Protein AF-A0A2D9HXN9-F1 (afdb_monomer_lite)

Radius of gyration: 22.94 Å; chains: 1; bounding box: 48×48×62 Å

pLDDT: mean 86.75, std 11.72, range [30.39, 96.62]

Structure (mmCIF, N/CA/C/O backbone):
data_AF-A0A2D9HXN9-F1
#
_entry.id   AF-A0A2D9HXN9-F1
#
loop_
_atom_site.group_PDB
_atom_site.id
_atom_site.type_symbol
_atom_site.label_atom_id
_atom_site.label_alt_id
_atom_site.label_comp_id
_atom_site.label_asym_id
_atom_site.label_entity_id
_atom_site.label_seq_id
_atom_site.pdbx_PDB_ins_code
_atom_site.Cartn_x
_atom_site.Cartn_y
_atom_site.Cartn_z
_atom_site.occupancy
_atom_site.B_iso_or_equiv
_atom_site.auth_seq_id
_atom_site.auth_comp_id
_atom_site.auth_asym_id
_atom_site.auth_atom_id
_atom_site.pdbx_PDB_model_num
ATOM 1 N N . MET A 1 1 ? -19.482 5.187 -31.355 1.00 33.91 1 MET A N 1
ATOM 2 C CA . MET A 1 1 ? -18.545 5.206 -30.216 1.00 33.91 1 MET A CA 1
ATOM 3 C C . MET A 1 1 ? -18.206 3.764 -29.908 1.00 33.91 1 MET A C 1
ATOM 5 O O . MET A 1 1 ? -19.106 3.033 -29.521 1.00 33.91 1 MET A O 1
ATOM 9 N N . ALA A 1 2 ? -16.981 3.319 -30.195 1.00 30.39 2 ALA A N 1
ATOM 10 C CA . ALA A 1 2 ? -16.561 1.982 -29.798 1.00 30.39 2 ALA A CA 1
ATOM 11 C C . ALA A 1 2 ? -16.439 1.985 -28.275 1.00 30.39 2 ALA A C 1
ATOM 13 O O . ALA A 1 2 ? -15.551 2.636 -27.728 1.00 30.39 2 ALA A O 1
ATOM 14 N N . THR A 1 3 ? -17.373 1.328 -27.598 1.00 37.75 3 THR A N 1
ATOM 15 C CA . THR A 1 3 ? -17.237 0.955 -26.196 1.00 37.75 3 THR A CA 1
ATOM 16 C C . THR A 1 3 ? -16.000 0.067 -26.125 1.00 37.75 3 THR A C 1
ATOM 18 O O . THR A 1 3 ? -16.039 -1.105 -26.491 1.00 37.75 3 THR A O 1
ATOM 21 N N . LEU A 1 4 ? -14.856 0.659 -25.782 1.00 41.12 4 LEU A N 1
ATOM 22 C CA . LEU A 1 4 ? -13.652 -0.086 -25.453 1.00 41.12 4 LEU A CA 1
ATOM 23 C C . LEU A 1 4 ? -14.028 -0.968 -24.261 1.00 41.12 4 LEU A C 1
ATOM 25 O O . LEU A 1 4 ? -14.210 -0.459 -23.157 1.00 41.12 4 LEU A O 1
ATOM 29 N N . PHE A 1 5 ? -14.198 -2.269 -24.507 1.00 45.41 5 PHE A N 1
ATOM 30 C CA . PHE A 1 5 ? -14.247 -3.300 -23.475 1.00 45.41 5 PHE A CA 1
ATOM 31 C C . PHE A 1 5 ? -12.872 -3.328 -22.801 1.00 45.41 5 PHE A C 1
ATOM 33 O O . PHE A 1 5 ? -12.018 -4.156 -23.108 1.00 45.41 5 PHE A O 1
ATOM 40 N N . LEU A 1 6 ? -12.611 -2.334 -21.953 1.00 50.09 6 LEU A N 1
ATOM 41 C CA . LEU A 1 6 ? -11.486 -2.369 -21.043 1.00 50.09 6 LEU A CA 1
ATOM 42 C C . LEU A 1 6 ? -11.844 -3.411 -19.988 1.00 50.09 6 LEU A C 1
ATOM 44 O O . LEU A 1 6 ? -12.926 -3.303 -19.404 1.00 50.09 6 LEU A O 1
ATOM 48 N N . PRO A 1 7 ? -10.979 -4.409 -19.755 1.00 61.41 7 PRO A N 1
ATOM 49 C CA . PRO A 1 7 ? -11.268 -5.431 -18.770 1.00 61.41 7 PRO A CA 1
ATOM 50 C C . PRO A 1 7 ? -11.588 -4.771 -17.429 1.00 61.41 7 PRO A C 1
ATOM 52 O O . PRO A 1 7 ? -10.958 -3.773 -17.051 1.00 61.41 7 PRO A O 1
ATOM 55 N N . SER A 1 8 ? -12.636 -5.250 -16.767 1.00 68.31 8 SER A N 1
ATOM 56 C CA . SER A 1 8 ? -13.246 -4.538 -15.637 1.00 68.31 8 SER A CA 1
ATOM 57 C C . SER A 1 8 ? -12.592 -4.874 -14.303 1.00 68.31 8 SER A C 1
ATOM 59 O O . SER A 1 8 ? -12.621 -4.043 -13.392 1.00 68.31 8 SER A O 1
ATOM 61 N N . THR A 1 9 ? -11.944 -6.037 -14.200 1.00 74.81 9 THR A N 1
ATOM 62 C CA . THR A 1 9 ? -11.326 -6.533 -12.963 1.00 74.81 9 THR A CA 1
ATOM 63 C C . THR A 1 9 ? -9.798 -6.506 -13.038 1.00 74.81 9 THR A C 1
ATOM 65 O O . THR A 1 9 ? -9.199 -6.389 -14.112 1.00 74.81 9 THR A O 1
ATOM 68 N N . PHE A 1 10 ? -9.132 -6.579 -11.882 1.00 70.69 10 PHE A N 1
ATOM 69 C CA . PHE A 1 10 ? -7.674 -6.745 -11.840 1.00 70.69 10 PHE A CA 1
ATOM 70 C C . PHE A 1 10 ? -7.231 -8.116 -12.355 1.00 70.69 10 PHE A C 1
ATOM 72 O O . PHE A 1 10 ? -6.147 -8.207 -12.918 1.00 70.69 10 PHE A O 1
ATOM 79 N N . GLU A 1 11 ? -8.068 -9.143 -12.229 1.00 73.25 11 GLU A N 1
ATOM 80 C CA . GLU A 1 11 ? -7.794 -10.488 -12.750 1.00 73.25 11 GLU A CA 1
ATOM 81 C C . GLU A 1 11 ? -7.644 -10.479 -14.269 1.00 73.25 11 GLU A C 1
ATOM 83 O O . GLU A 1 11 ? -6.743 -11.120 -14.799 1.00 73.25 11 GLU A O 1
ATOM 88 N N . GLU A 1 12 ? -8.481 -9.707 -14.968 1.00 75.56 12 GLU A N 1
ATOM 89 C CA . GLU A 1 12 ? -8.434 -9.602 -16.426 1.00 75.56 12 GLU A CA 1
ATOM 90 C C . GLU A 1 12 ? -7.390 -8.579 -16.902 1.00 75.56 12 GLU A C 1
ATOM 92 O O . GLU A 1 12 ? -6.683 -8.804 -17.890 1.00 75.56 12 GLU A O 1
ATOM 97 N N . ARG A 1 13 ? -7.287 -7.433 -16.206 1.00 80.94 13 ARG A N 1
ATOM 98 C CA . ARG A 1 13 ? -6.338 -6.358 -16.547 1.00 80.94 13 ARG A CA 1
ATOM 99 C C . ARG A 1 13 ? -4.894 -6.738 -16.224 1.00 80.94 13 ARG A C 1
ATOM 101 O O . ARG A 1 13 ? -3.984 -6.334 -16.944 1.00 80.94 13 ARG A O 1
ATOM 108 N N . GLY A 1 14 ? -4.687 -7.465 -15.136 1.00 87.25 14 GLY A N 1
ATOM 109 C CA . GLY A 1 14 ? -3.394 -7.736 -14.527 1.00 87.25 14 GLY A CA 1
ATOM 110 C C . GLY A 1 14 ? -2.815 -6.560 -13.738 1.00 87.25 14 GLY A C 1
ATOM 111 O O . GLY A 1 14 ? -3.123 -5.387 -13.988 1.00 87.25 14 GLY A O 1
ATOM 112 N N . VAL A 1 15 ? -1.920 -6.878 -12.808 1.00 89.69 15 VAL A N 1
ATOM 113 C CA . VAL A 1 15 ? -1.154 -5.930 -11.989 1.00 89.69 15 VAL A CA 1
ATOM 114 C C . VAL A 1 15 ? 0.261 -5.770 -12.537 1.00 89.69 15 VAL A C 1
ATOM 116 O O . VAL A 1 15 ? 0.893 -6.746 -12.933 1.00 89.69 15 VAL A O 1
ATOM 119 N N . THR A 1 16 ? 0.766 -4.539 -12.590 1.00 90.44 16 THR A N 1
ATOM 120 C CA . THR A 1 16 ? 2.121 -4.259 -13.089 1.00 90.44 16 THR A CA 1
ATOM 121 C C . THR A 1 16 ? 3.166 -4.713 -12.083 1.00 90.44 16 THR A C 1
ATOM 123 O O . THR A 1 16 ? 3.236 -4.139 -11.002 1.00 90.44 16 THR A O 1
ATOM 126 N N . VAL A 1 17 ? 4.008 -5.676 -12.454 1.00 93.00 17 VAL A N 1
ATOM 127 C CA . VAL A 1 17 ? 5.110 -6.175 -11.623 1.00 93.00 17 VAL A CA 1
ATOM 128 C C . VAL A 1 17 ? 6.365 -5.335 -11.873 1.00 93.00 17 VAL A C 1
ATOM 130 O O . VAL A 1 17 ? 6.789 -5.213 -13.026 1.00 93.00 17 VAL A O 1
ATOM 133 N N . PRO A 1 18 ? 6.979 -4.736 -10.833 1.00 92.44 18 PRO A N 1
ATOM 134 C CA . PRO A 1 18 ? 8.099 -3.812 -10.991 1.00 92.44 18 PRO A CA 1
ATOM 135 C C . PRO A 1 18 ? 9.432 -4.553 -11.166 1.00 92.44 18 PRO A C 1
ATOM 137 O O . PRO A 1 18 ? 10.383 -4.333 -10.414 1.00 92.44 18 PRO A O 1
ATOM 140 N N . PHE A 1 19 ? 9.503 -5.436 -12.164 1.00 93.81 19 PHE A N 1
ATOM 141 C CA . PHE A 1 19 ? 10.764 -6.047 -12.562 1.00 93.81 19 PHE A CA 1
ATOM 142 C C . PHE A 1 19 ? 11.753 -4.985 -13.042 1.00 93.81 19 PHE A C 1
ATOM 144 O O . PHE A 1 19 ? 11.395 -3.980 -13.665 1.00 93.81 19 PHE A O 1
ATOM 151 N N . THR A 1 20 ? 13.020 -5.235 -12.751 1.00 92.50 20 THR A N 1
ATOM 152 C CA . THR A 1 20 ? 14.146 -4.356 -13.073 1.00 92.50 20 THR A CA 1
ATOM 153 C C . THR A 1 20 ? 14.915 -4.823 -14.310 1.00 92.50 20 THR A C 1
ATOM 155 O O . THR A 1 20 ? 15.599 -4.021 -14.941 1.00 92.50 20 THR A O 1
ATOM 158 N N . THR A 1 21 ? 14.763 -6.090 -14.692 1.00 91.81 21 THR A N 1
ATOM 159 C CA . THR A 1 21 ? 15.269 -6.693 -15.926 1.00 91.81 21 THR A CA 1
ATOM 160 C C . THR A 1 21 ? 14.560 -6.066 -17.121 1.00 91.81 21 THR A C 1
ATOM 162 O O . THR A 1 21 ? 13.334 -6.105 -17.218 1.00 91.81 21 THR A O 1
ATOM 165 N N . ASP A 1 22 ? 15.332 -5.502 -18.051 1.00 87.19 22 ASP A N 1
ATOM 166 C CA . ASP A 1 22 ? 14.827 -4.652 -19.137 1.00 87.19 22 ASP A CA 1
ATOM 167 C C . ASP A 1 22 ? 13.709 -5.293 -19.966 1.00 87.19 22 ASP A C 1
ATOM 169 O O . ASP A 1 22 ? 12.694 -4.654 -20.230 1.00 87.19 22 ASP A O 1
ATOM 173 N N . VAL A 1 23 ? 13.851 -6.570 -20.323 1.00 85.75 23 VAL A N 1
ATOM 174 C CA . VAL A 1 23 ? 12.866 -7.303 -21.139 1.00 85.75 23 VAL A CA 1
ATOM 175 C C . VAL A 1 23 ? 11.570 -7.636 -20.391 1.00 85.75 23 VAL A C 1
ATOM 177 O O . VAL A 1 23 ? 10.532 -7.834 -21.015 1.00 85.75 23 VAL A O 1
ATOM 180 N N . ALA A 1 24 ? 11.611 -7.675 -19.058 1.00 88.88 24 ALA A N 1
ATOM 181 C CA . ALA A 1 24 ? 10.444 -7.884 -18.203 1.00 88.88 24 ALA A CA 1
ATOM 182 C C . ALA A 1 24 ? 9.905 -6.562 -17.631 1.00 88.88 24 ALA A C 1
ATOM 184 O O . ALA A 1 24 ? 8.931 -6.551 -16.874 1.00 88.88 24 ALA A O 1
ATOM 185 N N . ARG A 1 25 ? 10.522 -5.430 -17.988 1.00 83.25 25 ARG A N 1
ATOM 186 C CA . ARG A 1 25 ? 10.117 -4.111 -17.520 1.00 83.25 25 ARG A CA 1
ATOM 187 C C . ARG A 1 25 ? 8.699 -3.833 -18.020 1.00 83.25 25 ARG A C 1
ATOM 189 O O . ARG A 1 25 ? 8.423 -3.904 -19.216 1.00 83.25 25 ARG A O 1
ATOM 196 N N . ASN A 1 26 ? 7.803 -3.491 -17.096 1.00 82.50 26 ASN A N 1
ATOM 197 C CA . ASN A 1 26 ? 6.363 -3.316 -17.335 1.00 82.50 26 ASN A CA 1
ATOM 198 C C . ASN A 1 26 ? 5.576 -4.616 -17.587 1.00 82.50 26 ASN A C 1
ATOM 200 O O . ASN A 1 26 ? 4.474 -4.558 -18.139 1.00 82.50 26 ASN A O 1
ATOM 204 N N . ALA A 1 27 ? 6.100 -5.775 -17.179 1.00 91.44 27 ALA A N 1
ATOM 205 C CA . ALA A 1 27 ? 5.317 -7.004 -17.154 1.00 91.44 27 ALA A CA 1
ATOM 206 C C . ALA A 1 27 ? 4.045 -6.819 -16.316 1.00 91.44 27 ALA A C 1
ATOM 208 O O . ALA A 1 27 ? 4.076 -6.216 -15.240 1.00 91.44 27 ALA A O 1
ATOM 209 N N . ARG A 1 28 ? 2.927 -7.377 -16.781 1.00 92.25 28 ARG A N 1
ATOM 210 C CA . ARG A 1 28 ? 1.688 -7.436 -15.999 1.00 92.25 28 ARG A CA 1
ATOM 211 C C . ARG A 1 28 ? 1.341 -8.876 -15.682 1.00 92.25 28 ARG A C 1
ATOM 213 O O . ARG A 1 28 ? 1.235 -9.684 -16.594 1.00 92.25 28 ARG A O 1
ATOM 220 N N . LEU A 1 29 ? 1.152 -9.180 -14.407 1.00 92.38 29 LEU A N 1
ATOM 221 C CA . LEU A 1 29 ? 0.702 -10.485 -13.940 1.00 92.38 29 LEU A CA 1
ATOM 222 C C . LEU A 1 29 ? -0.822 -10.501 -13.884 1.00 92.38 29 LEU A C 1
ATOM 224 O O . LEU A 1 29 ? -1.414 -9.611 -13.274 1.00 92.38 29 LEU A O 1
ATOM 228 N N . ARG A 1 30 ? -1.446 -11.498 -14.507 1.00 90.38 30 ARG A N 1
ATOM 229 C CA . ARG A 1 30 ? -2.899 -11.696 -14.488 1.00 90.38 30 ARG A CA 1
ATOM 230 C C . ARG A 1 30 ? -3.269 -13.158 -14.230 1.00 90.38 30 ARG A C 1
ATOM 232 O O . ARG A 1 30 ? -2.398 -14.026 -14.298 1.00 90.38 30 ARG A O 1
ATOM 239 N N . GLY A 1 31 ? -4.553 -13.403 -13.976 1.00 86.00 31 GLY A N 1
ATOM 240 C CA . GLY A 1 31 ? -5.098 -14.718 -13.628 1.00 86.00 31 GLY A CA 1
ATOM 241 C C . GLY A 1 31 ? -5.429 -14.845 -12.138 1.00 86.00 31 GLY A C 1
ATOM 242 O O . GLY A 1 31 ? -4.673 -14.389 -11.280 1.00 86.00 31 GLY A O 1
ATOM 243 N N . GLU A 1 32 ? -6.578 -15.450 -11.848 1.00 75.00 32 GLU A N 1
ATOM 244 C CA . GLU A 1 32 ? -7.097 -15.652 -10.489 1.00 75.00 32 GLU A CA 1
ATOM 245 C C . GLU A 1 32 ? -6.440 -16.874 -9.825 1.00 75.00 32 GLU A C 1
ATOM 247 O O . GLU A 1 32 ? -5.912 -16.804 -8.713 1.00 75.00 32 GLU A O 1
ATOM 252 N N . VAL A 1 33 ? -6.398 -17.990 -10.557 1.00 78.12 33 VAL A N 1
ATOM 253 C CA . VAL A 1 33 ? -5.917 -19.288 -10.078 1.00 78.12 33 VAL A CA 1
ATOM 254 C C . VAL A 1 33 ? -4.440 -19.475 -10.426 1.00 78.12 33 VAL A C 1
ATOM 256 O O . VAL A 1 33 ? -4.005 -19.121 -11.519 1.00 78.12 33 VAL A O 1
ATOM 259 N N . ALA A 1 34 ? -3.655 -20.043 -9.504 1.00 76.88 34 ALA A N 1
ATOM 260 C CA . ALA A 1 34 ? -2.199 -20.177 -9.629 1.00 76.88 34 ALA A CA 1
ATOM 261 C C . ALA A 1 34 ? -1.739 -20.871 -10.921 1.00 76.88 34 ALA A C 1
ATOM 263 O O . ALA A 1 34 ? -0.740 -20.468 -11.518 1.00 76.88 34 ALA A O 1
ATOM 264 N N . GLU A 1 35 ? -2.472 -21.888 -11.365 1.00 78.44 35 GLU A N 1
ATOM 265 C CA . GLU A 1 35 ? -2.201 -22.656 -12.577 1.00 78.44 35 GLU A CA 1
ATOM 266 C C . GLU A 1 35 ? -2.427 -21.864 -13.872 1.00 78.44 35 GLU A C 1
ATOM 268 O O . GLU A 1 35 ? -1.784 -22.162 -14.878 1.00 78.44 35 GLU A O 1
ATOM 273 N N . GLU A 1 36 ? -3.299 -20.856 -13.845 1.00 83.88 36 GLU A N 1
ATOM 274 C CA . GLU A 1 36 ? -3.678 -20.035 -15.004 1.00 83.88 36 GLU A CA 1
ATOM 275 C C . GLU A 1 36 ? -2.928 -18.698 -15.050 1.00 83.88 36 GLU A C 1
ATOM 277 O O . GLU A 1 36 ? -3.149 -17.880 -15.943 1.00 83.88 36 GLU A O 1
ATOM 282 N N . ARG A 1 37 ? -2.032 -18.454 -14.085 1.00 89.75 37 ARG A N 1
ATOM 283 C CA . ARG A 1 37 ? -1.282 -17.200 -14.022 1.00 89.75 37 ARG A CA 1
ATOM 284 C C . ARG A 1 37 ? -0.351 -17.059 -15.211 1.00 89.75 37 ARG A C 1
ATOM 286 O O . ARG A 1 37 ? 0.406 -17.967 -15.567 1.00 89.75 37 ARG A O 1
ATOM 293 N N . GLU A 1 38 ? -0.329 -15.854 -15.753 1.00 93.06 38 GLU A N 1
ATOM 294 C CA . GLU A 1 38 ? 0.515 -15.500 -16.883 1.00 93.06 38 GLU A CA 1
ATOM 295 C C . GLU A 1 38 ? 0.983 -14.049 -16.811 1.00 93.06 38 GLU A C 1
ATOM 297 O O . GLU A 1 38 ? 0.327 -13.165 -16.251 1.00 93.06 38 GLU A O 1
ATOM 302 N N . PHE A 1 39 ? 2.152 -13.818 -17.397 1.00 93.50 39 PHE A N 1
ATOM 303 C CA . PHE A 1 39 ? 2.727 -12.505 -17.597 1.00 93.50 39 PHE A CA 1
ATOM 304 C C . PHE A 1 39 ? 2.411 -12.008 -19.001 1.00 93.50 39 PHE A C 1
ATOM 306 O O . PHE A 1 39 ? 2.692 -12.669 -20.000 1.00 93.50 39 PHE A O 1
ATOM 313 N N . LEU A 1 40 ? 1.882 -10.795 -19.063 1.00 91.69 40 LEU A N 1
ATOM 314 C CA . LEU A 1 40 ? 1.793 -9.993 -20.267 1.00 91.69 40 LEU A CA 1
ATOM 315 C C . LEU A 1 40 ? 3.049 -9.135 -20.361 1.00 91.69 40 LEU A C 1
ATOM 317 O O . LEU A 1 40 ? 3.235 -8.216 -19.560 1.00 91.69 40 LEU A O 1
ATOM 321 N N . LEU A 1 41 ? 3.906 -9.432 -21.331 1.00 89.06 41 LEU A N 1
ATOM 322 C CA . LEU A 1 41 ? 5.112 -8.659 -21.600 1.00 89.06 41 LEU A CA 1
ATOM 323 C C . LEU A 1 41 ? 4.870 -7.719 -22.788 1.00 89.06 41 LEU A C 1
ATOM 325 O O . LEU A 1 41 ? 4.311 -8.154 -23.806 1.00 89.06 41 LEU A O 1
ATOM 329 N N . PRO A 1 42 ? 5.286 -6.442 -22.700 1.00 79.00 42 PRO A N 1
ATOM 330 C CA . PRO A 1 42 ? 5.275 -5.563 -23.863 1.00 79.00 42 PRO A CA 1
ATOM 331 C C . PRO A 1 42 ? 6.182 -6.137 -24.960 1.00 79.00 42 PRO A C 1
ATOM 333 O O . PRO A 1 42 ? 7.123 -6.878 -24.677 1.00 79.00 42 PRO A O 1
ATOM 336 N N . ALA A 1 43 ? 5.890 -5.829 -26.227 1.00 70.06 43 ALA A N 1
ATOM 337 C CA . ALA A 1 43 ? 6.667 -6.344 -27.349 1.00 70.06 43 ALA A CA 1
ATOM 338 C C . ALA A 1 43 ? 8.174 -6.073 -27.173 1.00 70.06 43 ALA A C 1
ATOM 340 O O . ALA A 1 43 ? 8.625 -4.929 -27.195 1.00 70.06 43 ALA A O 1
ATOM 341 N N . LEU A 1 44 ? 8.943 -7.159 -27.063 1.00 60.72 44 LEU A N 1
ATOM 342 C CA . LEU A 1 44 ? 10.378 -7.174 -26.754 1.00 60.72 44 LEU A CA 1
ATOM 343 C C . LEU A 1 44 ? 11.261 -6.485 -27.819 1.00 60.72 44 LEU A C 1
ATOM 345 O O . LEU A 1 44 ? 12.441 -6.250 -27.587 1.00 60.72 44 LEU A O 1
ATOM 349 N N . SER A 1 45 ? 10.699 -6.162 -28.987 1.00 57.94 45 SER A N 1
ATOM 350 C CA . SER A 1 45 ? 11.390 -5.620 -30.168 1.00 57.94 45 SER A CA 1
ATOM 351 C C . SER A 1 45 ? 10.877 -4.245 -30.623 1.00 57.94 45 SER A C 1
ATOM 353 O O . SER A 1 45 ? 11.142 -3.831 -31.750 1.00 57.94 45 SER A O 1
ATOM 355 N N . GLY A 1 46 ? 10.095 -3.542 -29.794 1.00 54.72 46 GLY A N 1
ATOM 356 C CA . GLY A 1 46 ? 9.499 -2.245 -30.159 1.00 54.72 46 GLY A CA 1
ATOM 357 C C . GLY A 1 46 ? 8.368 -2.332 -31.198 1.00 54.72 46 GLY A C 1
ATOM 358 O O . GLY A 1 46 ? 7.869 -1.308 -31.662 1.00 54.72 46 GLY A O 1
ATOM 359 N N . GLY A 1 47 ? 7.955 -3.549 -31.570 1.00 60.62 47 GLY A N 1
ATOM 360 C CA . GLY A 1 47 ? 6.802 -3.804 -32.432 1.00 60.62 47 GLY A CA 1
ATOM 361 C C . GLY A 1 47 ? 5.455 -3.646 -31.716 1.00 60.62 47 GLY A C 1
ATOM 362 O O . GLY A 1 47 ? 5.377 -3.378 -30.520 1.00 60.62 47 GLY A O 1
ATOM 363 N N . LYS A 1 48 ? 4.356 -3.845 -32.452 1.00 61.59 48 LYS A N 1
ATOM 364 C CA . LYS A 1 48 ? 3.008 -3.928 -31.869 1.00 61.59 48 LYS A CA 1
ATOM 365 C C . LYS A 1 48 ? 2.723 -5.372 -31.459 1.00 61.59 48 LYS A C 1
ATOM 367 O O . LYS A 1 48 ? 2.707 -6.249 -32.316 1.00 61.59 48 LYS A O 1
ATOM 372 N N . GLY A 1 49 ? 2.482 -5.614 -30.173 1.00 74.94 49 GLY A N 1
ATOM 373 C CA . GLY A 1 49 ? 2.098 -6.931 -29.666 1.00 74.94 49 GLY A CA 1
ATOM 374 C C . GLY A 1 49 ? 2.278 -7.069 -28.156 1.00 74.94 49 GLY A C 1
ATOM 375 O O . GLY A 1 49 ? 2.924 -6.242 -27.513 1.00 74.94 49 GLY A O 1
ATOM 376 N N . THR A 1 50 ? 1.704 -8.130 -27.602 1.00 84.12 50 THR A N 1
ATOM 377 C CA . THR A 1 50 ? 1.872 -8.526 -26.203 1.00 84.12 50 THR A CA 1
ATOM 378 C C . THR A 1 50 ? 2.241 -9.997 -26.189 1.00 84.12 50 THR A C 1
ATOM 380 O O . THR A 1 50 ? 1.530 -10.811 -26.777 1.00 84.12 50 THR A O 1
ATOM 383 N N . TYR A 1 51 ? 3.358 -10.334 -25.550 1.00 88.88 51 TYR A N 1
ATOM 384 C CA . TYR A 1 51 ? 3.722 -11.727 -25.331 1.00 88.88 51 TYR A CA 1
ATOM 385 C C . TYR A 1 51 ? 3.023 -12.221 -24.075 1.00 88.88 51 TYR A C 1
ATOM 387 O O . TYR A 1 51 ? 3.054 -11.552 -23.044 1.00 88.88 51 TYR A O 1
ATOM 395 N N . VAL A 1 52 ? 2.400 -13.387 -24.181 1.00 91.56 52 VAL A N 1
ATOM 396 C CA . VAL A 1 52 ? 1.754 -14.064 -23.062 1.00 91.56 52 VAL A CA 1
ATOM 397 C C . VAL A 1 52 ? 2.663 -15.205 -22.638 1.00 91.56 52 VAL A C 1
ATOM 399 O O . VAL A 1 52 ? 2.924 -16.116 -23.423 1.00 91.56 52 VAL A O 1
ATOM 402 N N . VAL A 1 53 ? 3.196 -15.119 -21.424 1.00 92.75 53 VAL A N 1
ATOM 403 C CA . VAL A 1 53 ? 4.154 -16.087 -20.886 1.00 92.75 53 VAL A CA 1
ATOM 404 C C . VAL A 1 53 ? 3.546 -16.733 -19.645 1.00 92.75 53 VAL A C 1
ATOM 406 O O . VAL A 1 53 ? 3.247 -16.012 -18.693 1.00 92.75 53 VAL A O 1
ATOM 409 N N . PRO A 1 54 ? 3.380 -18.067 -19.599 1.00 93.19 54 PRO A N 1
ATOM 410 C CA . PRO A 1 54 ? 2.921 -18.746 -18.392 1.00 93.19 54 PRO A CA 1
ATOM 411 C C . PRO A 1 54 ? 3.804 -18.393 -17.192 1.00 93.19 54 PRO A C 1
ATOM 413 O O . PRO A 1 54 ? 5.028 -18.340 -17.324 1.00 93.19 54 PRO A O 1
ATOM 416 N N . PHE A 1 55 ? 3.213 -18.198 -16.011 1.00 93.06 55 PHE A N 1
ATOM 417 C CA . PHE A 1 55 ? 3.925 -17.740 -14.812 1.00 93.06 55 PHE A CA 1
ATOM 418 C C . PHE A 1 55 ? 5.181 -18.574 -14.516 1.00 93.06 55 PHE A C 1
ATOM 420 O O . PHE A 1 55 ? 6.274 -18.035 -14.351 1.00 93.06 55 PHE A O 1
ATOM 427 N N . LYS A 1 56 ? 5.041 -19.906 -14.551 1.00 91.00 56 LYS A N 1
ATOM 428 C CA . LYS A 1 56 ? 6.131 -20.866 -14.297 1.00 91.00 56 LYS A CA 1
ATOM 429 C C . LYS A 1 56 ? 7.217 -20.877 -15.379 1.00 91.00 56 LYS A C 1
ATOM 431 O O . LYS A 1 56 ? 8.299 -21.399 -15.140 1.00 91.00 56 LYS A O 1
ATOM 436 N N . ALA A 1 57 ? 6.934 -20.339 -16.564 1.00 92.31 57 ALA A N 1
ATOM 437 C CA . ALA A 1 57 ? 7.864 -20.315 -17.687 1.00 92.31 57 ALA A CA 1
ATOM 438 C C . ALA A 1 57 ? 8.708 -19.032 -17.741 1.00 92.31 57 ALA A C 1
ATOM 440 O O . ALA A 1 57 ? 9.652 -18.977 -18.529 1.00 92.31 57 ALA A O 1
ATOM 441 N N . LEU A 1 58 ? 8.404 -18.009 -16.926 1.00 92.38 58 LEU A N 1
ATOM 442 C CA . LEU A 1 58 ? 9.060 -16.703 -17.029 1.00 92.38 58 LEU A CA 1
ATOM 443 C C . LEU A 1 58 ? 10.582 -16.800 -16.853 1.00 92.38 58 LEU A C 1
ATOM 445 O O . LEU A 1 58 ? 11.316 -16.359 -17.731 1.00 92.38 58 LEU A O 1
ATOM 449 N N . SER A 1 59 ? 11.053 -17.429 -15.773 1.00 91.38 59 SER A N 1
ATOM 450 C CA . SER A 1 59 ? 12.488 -17.573 -15.476 1.00 91.38 59 SER A CA 1
ATOM 451 C C . SER A 1 59 ? 13.238 -18.488 -16.449 1.00 91.38 59 SER A C 1
ATOM 453 O O . SER A 1 59 ? 14.453 -18.391 -16.557 1.00 91.38 59 SER A O 1
ATOM 455 N N . GLY A 1 60 ? 12.531 -19.370 -17.163 1.00 89.88 60 GLY A N 1
ATOM 456 C CA . GLY A 1 60 ? 13.106 -20.178 -18.243 1.00 89.88 60 GLY A CA 1
ATOM 457 C C . GLY A 1 60 ? 13.113 -19.474 -19.604 1.00 89.88 60 GLY A C 1
ATOM 458 O O . GLY A 1 60 ? 13.795 -19.926 -20.518 1.00 89.88 60 GLY A O 1
ATOM 459 N N . THR A 1 61 ? 12.346 -18.388 -19.748 1.00 89.44 61 THR A N 1
ATOM 460 C CA . THR A 1 61 ? 12.223 -17.607 -20.992 1.00 89.44 61 THR A CA 1
ATOM 461 C C . THR A 1 61 ? 13.087 -16.346 -20.958 1.00 89.44 61 THR A C 1
ATOM 463 O O . THR A 1 61 ? 13.551 -15.885 -21.998 1.00 89.44 61 THR A O 1
ATOM 466 N N . ILE A 1 62 ? 13.281 -15.771 -19.769 1.00 89.69 62 ILE A N 1
ATOM 467 C CA . ILE A 1 62 ? 14.004 -14.523 -19.536 1.00 89.69 62 ILE A CA 1
ATOM 468 C C . ILE A 1 62 ? 15.024 -14.733 -18.421 1.00 89.69 62 ILE A C 1
ATOM 470 O O . ILE A 1 62 ? 14.671 -15.172 -17.325 1.00 89.69 62 ILE A O 1
ATOM 474 N N . ASP A 1 63 ? 16.261 -14.311 -18.675 1.00 92.38 63 ASP A N 1
ATOM 475 C CA . ASP A 1 63 ? 17.315 -14.243 -17.665 1.00 92.38 63 ASP A CA 1
ATOM 476 C C . ASP A 1 63 ? 17.035 -13.099 -16.679 1.00 92.38 63 ASP A C 1
ATOM 478 O O . ASP A 1 63 ? 17.441 -11.951 -16.872 1.00 92.38 63 ASP A O 1
ATOM 482 N N . LEU A 1 64 ? 16.294 -13.411 -15.617 1.00 93.69 64 LEU A N 1
ATOM 483 C CA . LEU A 1 64 ? 15.993 -12.473 -14.538 1.00 93.69 64 LEU A CA 1
ATOM 484 C C . LEU A 1 64 ? 17.220 -12.255 -13.648 1.00 93.69 64 LEU A C 1
ATOM 486 O O . LEU A 1 64 ? 17.908 -13.208 -13.274 1.00 93.69 64 LEU A O 1
ATOM 490 N N . ASN A 1 65 ? 17.460 -11.006 -13.250 1.00 94.00 65 ASN A N 1
ATOM 491 C CA . ASN A 1 65 ? 18.476 -10.695 -12.245 1.00 94.00 65 ASN A CA 1
ATOM 492 C C . ASN A 1 65 ? 18.072 -11.192 -10.838 1.00 94.00 65 ASN A C 1
ATOM 494 O O . ASN A 1 65 ? 16.930 -11.580 -10.601 1.00 94.00 65 ASN A O 1
ATOM 498 N N . LEU A 1 66 ? 19.006 -11.144 -9.879 1.00 94.19 66 LEU A N 1
ATOM 499 C CA . LEU A 1 66 ? 18.783 -11.649 -8.516 1.00 94.19 66 LEU A CA 1
ATOM 500 C C . LEU A 1 66 ? 17.567 -11.013 -7.815 1.00 94.19 66 LEU A C 1
ATOM 502 O O . LEU A 1 66 ? 16.850 -11.701 -7.092 1.00 94.19 66 LEU A O 1
ATOM 506 N N . TYR A 1 67 ? 17.337 -9.712 -8.016 1.00 95.44 67 TYR A N 1
ATOM 507 C CA . TYR A 1 67 ? 16.195 -9.013 -7.424 1.00 95.44 67 TYR A CA 1
ATOM 508 C C . TYR A 1 67 ? 14.875 -9.547 -7.982 1.00 95.44 67 TYR A C 1
ATOM 510 O O . TYR A 1 67 ? 13.965 -9.884 -7.228 1.00 95.44 67 TYR A O 1
ATOM 518 N N . ASP A 1 68 ? 14.794 -9.670 -9.303 1.00 95.69 68 ASP A N 1
ATOM 519 C CA . ASP A 1 68 ? 13.591 -10.118 -9.994 1.00 95.69 68 ASP A CA 1
ATOM 520 C C . ASP A 1 68 ? 13.305 -11.607 -9.760 1.00 95.69 68 ASP A C 1
ATOM 522 O O . ASP A 1 68 ? 12.142 -11.996 -9.672 1.00 95.69 68 ASP A O 1
ATOM 526 N N . GLN A 1 69 ? 14.343 -12.434 -9.601 1.00 94.75 69 GLN A N 1
ATOM 527 C CA . GLN A 1 69 ? 14.199 -13.831 -9.181 1.00 94.75 69 GLN A CA 1
ATOM 528 C C . GLN A 1 69 ? 13.587 -13.929 -7.781 1.00 94.75 69 GLN A C 1
ATOM 530 O O . GLN A 1 69 ? 12.621 -14.666 -7.589 1.00 94.75 69 GLN A O 1
ATOM 535 N N . ALA A 1 70 ? 14.095 -13.144 -6.824 1.00 94.25 70 ALA A N 1
ATOM 536 C CA . ALA A 1 70 ? 13.538 -13.095 -5.476 1.00 94.25 70 ALA A CA 1
ATOM 537 C C . ALA A 1 70 ? 12.086 -12.594 -5.486 1.00 94.25 70 ALA A C 1
ATOM 539 O O . ALA A 1 70 ? 11.238 -13.145 -4.786 1.00 94.25 70 ALA A O 1
ATOM 540 N N . LEU A 1 71 ? 11.773 -11.585 -6.304 1.00 94.94 71 LEU A N 1
ATOM 541 C CA . LEU A 1 71 ? 10.405 -11.101 -6.473 1.00 94.94 71 LEU A CA 1
ATOM 542 C C . LEU A 1 71 ? 9.482 -12.189 -7.042 1.00 94.94 71 LEU A C 1
ATOM 544 O O . LEU A 1 71 ? 8.400 -12.404 -6.501 1.00 94.94 71 LEU A O 1
ATOM 548 N N . LEU A 1 72 ? 9.910 -12.908 -8.084 1.00 93.88 72 LEU A N 1
ATOM 549 C CA . LEU A 1 72 ? 9.135 -14.002 -8.678 1.00 93.88 72 LEU A CA 1
ATOM 550 C C . LEU A 1 72 ? 8.886 -15.152 -7.687 1.00 93.88 72 LEU A C 1
ATOM 552 O O . LEU A 1 72 ? 7.786 -15.705 -7.658 1.00 93.88 72 LEU A O 1
ATOM 556 N N . GLU A 1 73 ? 9.870 -15.483 -6.850 1.00 92.12 73 GLU A N 1
ATOM 557 C CA . GLU A 1 73 ? 9.725 -16.482 -5.785 1.00 92.12 73 GLU A CA 1
ATOM 558 C C . GLU A 1 73 ? 8.604 -16.086 -4.811 1.00 92.12 73 GLU A C 1
ATOM 560 O O . GLU A 1 73 ? 7.678 -16.862 -4.597 1.00 92.12 73 GLU A O 1
ATOM 565 N N . HIS A 1 74 ? 8.588 -14.838 -4.329 1.00 91.62 74 HIS A N 1
ATOM 566 C CA . HIS A 1 74 ? 7.535 -14.373 -3.415 1.00 91.62 74 HIS A CA 1
ATOM 567 C C . HIS A 1 74 ? 6.155 -14.309 -4.080 1.00 91.62 74 HIS A C 1
ATOM 569 O O . HIS A 1 74 ? 5.136 -14.544 -3.432 1.00 91.62 74 HIS A O 1
ATOM 575 N N . LEU A 1 75 ? 6.101 -14.003 -5.380 1.00 90.50 75 LEU A N 1
ATOM 576 C CA . LEU A 1 75 ? 4.851 -14.038 -6.141 1.00 90.50 75 LEU A CA 1
ATOM 577 C C . LEU A 1 75 ? 4.313 -15.465 -6.307 1.00 90.50 75 LEU A C 1
ATOM 579 O O . LEU A 1 75 ? 3.114 -15.634 -6.507 1.00 90.50 75 LEU A O 1
ATOM 583 N N . THR A 1 76 ? 5.161 -16.491 -6.228 1.00 87.69 76 THR A N 1
ATOM 584 C CA . THR A 1 76 ? 4.727 -17.891 -6.350 1.00 87.69 76 THR A CA 1
ATOM 585 C C . THR A 1 76 ? 3.852 -18.298 -5.164 1.00 87.69 76 THR A C 1
ATOM 587 O O . THR A 1 76 ? 2.836 -18.965 -5.354 1.00 87.69 76 THR A O 1
ATOM 590 N N . ASP A 1 77 ? 4.193 -17.824 -3.965 1.00 83.00 77 ASP A N 1
ATOM 591 C CA . ASP A 1 77 ? 3.504 -18.175 -2.719 1.00 83.00 77 ASP A CA 1
ATOM 592 C C . ASP A 1 77 ? 2.215 -17.368 -2.477 1.00 83.00 77 ASP A C 1
ATOM 594 O O . ASP A 1 77 ? 1.423 -17.688 -1.587 1.00 83.00 77 ASP A O 1
ATOM 598 N N . ALA A 1 78 ? 1.975 -16.312 -3.260 1.00 82.62 78 ALA A N 1
ATOM 599 C CA . ALA A 1 78 ? 0.827 -15.436 -3.069 1.00 82.62 78 ALA A CA 1
ATOM 600 C C . ALA A 1 78 ? -0.482 -16.051 -3.603 1.00 82.62 78 ALA A C 1
ATOM 602 O O . ALA A 1 78 ? -0.552 -16.609 -4.705 1.00 82.62 78 ALA A O 1
ATOM 603 N N . GLN A 1 79 ? -1.551 -15.926 -2.810 1.00 77.62 79 GLN A N 1
ATOM 604 C CA . GLN A 1 79 ? -2.888 -16.422 -3.160 1.00 77.62 79 GLN A CA 1
ATOM 605 C C . GLN A 1 79 ? -3.636 -15.455 -4.087 1.00 77.62 79 GLN A C 1
ATOM 607 O O . GLN A 1 79 ? -4.247 -15.903 -5.053 1.00 77.62 79 GLN A O 1
ATOM 612 N N . THR A 1 80 ? -3.535 -14.146 -3.837 1.00 74.50 80 THR A N 1
ATOM 613 C CA . THR A 1 80 ? -4.210 -13.071 -4.584 1.00 74.50 80 THR A CA 1
ATOM 614 C C . THR A 1 80 ? -3.210 -12.062 -5.152 1.00 74.50 80 THR A C 1
ATOM 616 O O . THR A 1 80 ? -2.130 -11.864 -4.594 1.00 74.50 80 THR A O 1
ATOM 619 N N . PHE A 1 81 ? -3.581 -11.396 -6.254 1.00 77.00 81 PHE A N 1
ATOM 620 C CA . PHE A 1 81 ? -2.762 -10.369 -6.918 1.00 77.00 81 PHE A CA 1
ATOM 621 C C . PHE A 1 81 ? -3.562 -9.090 -7.105 1.00 77.00 81 PHE A C 1
ATOM 623 O O . PHE A 1 81 ? -3.973 -8.729 -8.207 1.00 77.00 81 PHE A O 1
ATOM 630 N N . THR A 1 82 ? -3.778 -8.389 -5.999 1.00 84.75 82 THR A N 1
ATOM 631 C CA . THR A 1 82 ? -4.212 -6.993 -6.039 1.00 84.75 82 THR A CA 1
ATOM 632 C C . THR A 1 82 ? -2.991 -6.065 -6.092 1.00 84.75 82 THR A C 1
ATOM 634 O O . THR A 1 82 ? -1.886 -6.467 -5.709 1.00 84.75 82 THR A O 1
ATOM 637 N N . PRO A 1 83 ? -3.144 -4.796 -6.516 1.00 86.31 83 PRO A N 1
ATOM 638 C CA . PRO A 1 83 ? -2.072 -3.807 -6.385 1.00 86.31 83 PRO A CA 1
ATOM 639 C C . PRO A 1 83 ? -1.534 -3.676 -4.948 1.00 86.31 83 PRO A C 1
ATOM 641 O O . PRO A 1 83 ? -0.343 -3.435 -4.756 1.00 86.31 83 PRO A O 1
ATOM 644 N N . PHE A 1 84 ? -2.386 -3.880 -3.936 1.00 87.00 84 PHE A N 1
ATOM 645 C CA . PHE A 1 84 ? -1.989 -3.856 -2.527 1.00 87.00 84 PHE A CA 1
ATOM 646 C C . PHE A 1 84 ? -1.134 -5.061 -2.137 1.00 87.00 84 PHE A C 1
ATOM 648 O O . PHE A 1 84 ? -0.109 -4.887 -1.475 1.00 87.00 84 PHE A O 1
ATOM 655 N N . ASP A 1 85 ? -1.510 -6.261 -2.585 1.00 87.75 85 ASP A N 1
ATOM 656 C CA . ASP A 1 85 ? -0.724 -7.475 -2.348 1.00 87.75 85 ASP A CA 1
ATOM 657 C C . ASP A 1 85 ? 0.659 -7.354 -2.976 1.00 87.75 85 ASP A C 1
ATOM 659 O O . ASP A 1 85 ? 1.670 -7.588 -2.315 1.00 87.75 85 ASP A O 1
ATOM 663 N N . LEU A 1 86 ? 0.708 -6.894 -4.227 1.00 91.19 86 LEU A N 1
ATOM 664 C CA . LEU A 1 86 ? 1.963 -6.704 -4.934 1.00 91.19 86 LEU A CA 1
ATOM 665 C C . LEU A 1 86 ? 2.850 -5.655 -4.256 1.00 91.19 86 LEU A C 1
ATOM 667 O O . LEU A 1 86 ? 4.043 -5.893 -4.079 1.00 91.19 86 LEU A O 1
ATOM 671 N N . ARG A 1 87 ? 2.286 -4.516 -3.832 1.00 91.12 87 ARG A N 1
ATOM 672 C CA . ARG A 1 87 ? 3.029 -3.504 -3.067 1.00 91.12 87 ARG A CA 1
ATOM 673 C C . ARG A 1 87 ? 3.653 -4.116 -1.813 1.00 91.12 87 ARG A C 1
ATOM 675 O O . ARG A 1 87 ? 4.824 -3.864 -1.541 1.00 91.12 87 ARG A O 1
ATOM 682 N N . ARG A 1 88 ? 2.889 -4.907 -1.054 1.00 90.88 88 ARG A N 1
ATOM 683 C CA . ARG A 1 88 ? 3.374 -5.569 0.164 1.00 90.88 88 ARG A CA 1
ATOM 684 C C . ARG A 1 88 ? 4.512 -6.543 -0.144 1.00 90.88 88 ARG A C 1
ATOM 686 O O . ARG A 1 88 ? 5.559 -6.446 0.487 1.00 90.88 88 ARG A O 1
ATOM 693 N N . ILE A 1 89 ? 4.353 -7.390 -1.159 1.00 93.31 89 ILE A N 1
ATOM 694 C CA . ILE A 1 89 ? 5.392 -8.330 -1.607 1.00 93.31 89 ILE A CA 1
ATOM 695 C C . ILE A 1 89 ? 6.677 -7.585 -1.994 1.00 93.31 89 ILE A C 1
ATOM 697 O O . ILE A 1 89 ? 7.766 -7.945 -1.550 1.00 93.31 89 ILE A O 1
ATOM 701 N N . VAL A 1 90 ? 6.566 -6.501 -2.767 1.00 93.88 90 VAL A N 1
ATOM 702 C CA . VAL A 1 90 ? 7.716 -5.672 -3.162 1.00 93.88 90 VAL A CA 1
ATOM 703 C C . VAL A 1 90 ? 8.410 -5.073 -1.939 1.00 93.88 90 VAL A C 1
ATOM 705 O O . VAL A 1 90 ? 9.636 -5.112 -1.850 1.00 93.88 90 VAL A O 1
ATOM 708 N N . MET A 1 91 ? 7.650 -4.572 -0.960 1.00 93.69 91 MET A N 1
ATOM 709 C CA . MET A 1 91 ? 8.221 -4.052 0.285 1.00 93.69 91 MET A CA 1
ATOM 710 C C . MET A 1 91 ? 8.929 -5.129 1.104 1.00 93.69 91 MET A C 1
ATOM 712 O O . MET A 1 91 ? 9.970 -4.852 1.695 1.00 93.69 91 MET A O 1
ATOM 716 N N . GLU A 1 92 ? 8.407 -6.351 1.141 1.00 93.31 92 GLU A N 1
ATOM 717 C CA . GLU A 1 92 ? 9.049 -7.473 1.828 1.00 93.31 92 GLU A CA 1
ATOM 718 C C . GLU A 1 92 ? 10.370 -7.870 1.155 1.00 93.31 92 GLU A C 1
ATOM 720 O O . GLU A 1 92 ? 11.385 -8.033 1.839 1.00 93.31 92 GLU A O 1
ATOM 725 N N . VAL A 1 93 ? 10.389 -7.947 -0.179 1.00 95.38 93 VAL A N 1
ATOM 726 C CA . VAL A 1 93 ? 11.604 -8.202 -0.972 1.00 95.38 93 VAL A CA 1
ATOM 727 C C . VAL A 1 93 ? 12.631 -7.086 -0.760 1.00 95.38 93 VAL A C 1
ATOM 729 O O . VAL A 1 93 ? 13.797 -7.353 -0.457 1.00 95.38 93 VAL A O 1
ATOM 732 N N . ASP A 1 94 ? 12.212 -5.823 -0.832 1.00 96.12 94 ASP A N 1
ATOM 733 C CA . ASP A 1 94 ? 13.096 -4.684 -0.585 1.00 96.12 94 ASP A CA 1
ATOM 734 C C . ASP A 1 94 ? 13.636 -4.697 0.853 1.00 96.12 94 ASP A C 1
ATOM 736 O O . ASP A 1 94 ? 14.841 -4.532 1.058 1.00 96.12 94 ASP A O 1
ATOM 740 N N . ALA A 1 95 ? 12.794 -4.962 1.858 1.00 95.44 95 ALA A N 1
ATOM 741 C CA . ALA A 1 95 ? 13.182 -5.005 3.270 1.00 95.44 95 ALA A CA 1
ATOM 742 C C . ALA A 1 95 ? 14.207 -6.109 3.587 1.00 95.44 95 ALA A C 1
ATOM 744 O O . ALA A 1 95 ? 15.019 -5.933 4.507 1.00 95.44 95 ALA A O 1
ATOM 745 N N . LYS A 1 96 ? 14.202 -7.210 2.819 1.00 94.31 96 LYS A N 1
ATOM 746 C CA . LYS A 1 96 ? 15.211 -8.284 2.871 1.00 94.31 96 LYS A CA 1
ATOM 747 C C . LYS A 1 96 ? 16.565 -7.876 2.276 1.00 94.31 96 LYS A C 1
ATOM 749 O O . LYS A 1 96 ? 17.562 -8.536 2.548 1.00 94.31 96 LYS A O 1
ATOM 754 N N . GLY A 1 97 ? 16.634 -6.770 1.534 1.00 93.62 97 GLY A N 1
ATOM 755 C CA . GLY A 1 97 ? 17.888 -6.193 1.044 1.00 93.62 97 GLY A CA 1
ATOM 756 C C . GLY A 1 97 ? 18.223 -6.489 -0.414 1.00 93.62 97 GLY A C 1
ATOM 757 O O . GLY A 1 97 ? 19.241 -5.988 -0.889 1.00 93.62 97 GLY A O 1
ATOM 758 N N . TYR A 1 98 ? 17.373 -7.217 -1.145 1.00 92.56 98 TYR A N 1
ATOM 759 C CA . TYR A 1 98 ? 17.610 -7.530 -2.561 1.00 92.56 98 TYR A CA 1
ATOM 760 C C . TYR A 1 98 ? 17.738 -6.266 -3.424 1.00 92.56 98 TYR A C 1
ATOM 762 O O . TYR A 1 98 ? 18.502 -6.240 -4.383 1.00 92.56 98 TYR A O 1
ATOM 770 N N . GLY A 1 99 ? 17.015 -5.200 -3.068 1.00 89.31 99 GLY A N 1
ATOM 771 C CA . GLY A 1 99 ? 17.055 -3.902 -3.748 1.00 89.31 99 GLY A CA 1
ATOM 772 C C . GLY A 1 99 ? 18.202 -2.977 -3.311 1.00 89.31 99 GLY A C 1
ATOM 773 O O . GLY A 1 99 ? 18.246 -1.815 -3.720 1.00 89.31 99 GLY A O 1
ATOM 774 N N . GLY A 1 100 ? 19.104 -3.453 -2.447 1.00 93.94 100 GLY A N 1
ATOM 775 C CA . GLY A 1 100 ? 20.172 -2.664 -1.836 1.00 93.94 100 GLY A CA 1
ATOM 776 C C . GLY A 1 100 ? 19.747 -1.904 -0.572 1.00 93.94 100 GLY A C 1
ATOM 777 O O . GLY A 1 100 ? 18.567 -1.781 -0.235 1.00 93.94 100 GLY A O 1
ATOM 778 N N . VAL A 1 101 ? 20.740 -1.365 0.145 1.00 95.12 101 VAL A N 1
ATOM 779 C CA . VAL A 1 101 ? 20.555 -0.704 1.453 1.00 95.12 101 VAL A CA 1
ATOM 780 C C . VAL A 1 101 ? 19.537 0.449 1.422 1.00 95.12 101 VAL A C 1
ATOM 782 O O . VAL A 1 101 ? 18.707 0.510 2.335 1.00 95.12 101 VAL A O 1
ATOM 785 N N . PRO A 1 102 ? 19.528 1.347 0.410 1.00 96.00 102 PRO A N 1
ATOM 786 C CA . PRO A 1 102 ? 18.558 2.440 0.367 1.00 96.00 102 PRO A CA 1
ATOM 787 C C . PRO A 1 102 ? 17.109 1.945 0.281 1.00 96.00 102 PRO A C 1
ATOM 789 O O . PRO A 1 102 ? 16.276 2.378 1.080 1.00 96.00 102 PRO A O 1
ATOM 792 N N . LYS A 1 103 ? 16.822 0.990 -0.618 1.00 94.56 103 LYS A N 1
ATOM 793 C CA . LYS A 1 103 ? 15.482 0.398 -0.763 1.00 94.56 103 LYS A CA 1
ATOM 794 C C . LYS A 1 103 ? 15.063 -0.362 0.491 1.00 94.56 103 LYS A C 1
ATOM 796 O O . LYS A 1 103 ? 13.949 -0.176 0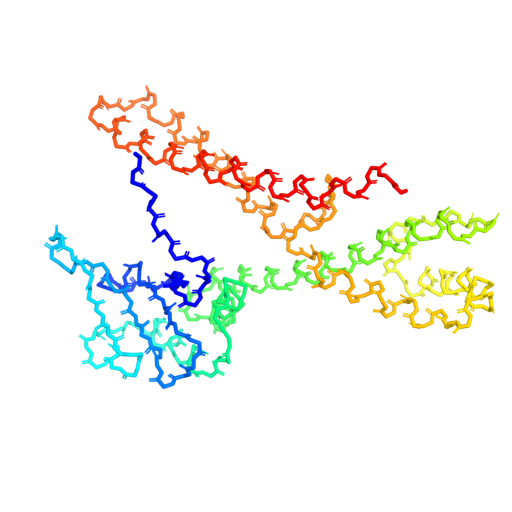.965 1.00 94.56 103 LYS A O 1
ATOM 801 N N . ALA A 1 104 ? 15.976 -1.111 1.110 1.00 96.56 104 ALA A N 1
ATOM 802 C CA . ALA A 1 104 ? 15.689 -1.821 2.355 1.00 96.56 104 ALA A CA 1
ATOM 803 C C . ALA A 1 104 ? 15.311 -0.885 3.507 1.00 96.56 104 ALA A C 1
ATOM 805 O O . ALA A 1 104 ? 14.369 -1.155 4.256 1.00 96.56 104 ALA A O 1
ATOM 806 N N . LYS A 1 105 ? 16.028 0.236 3.653 1.00 96.62 105 LYS A N 1
ATOM 807 C CA . LYS A 1 105 ? 15.711 1.252 4.664 1.00 96.62 105 LYS A CA 1
ATOM 808 C C . LYS A 1 105 ? 14.360 1.910 4.378 1.00 96.62 105 LYS A C 1
ATOM 810 O O . LYS A 1 105 ? 13.573 2.082 5.307 1.00 96.62 105 LYS A O 1
ATOM 815 N N . ALA A 1 106 ? 14.092 2.251 3.117 1.00 94.56 106 ALA A N 1
ATOM 816 C CA . ALA A 1 106 ? 12.827 2.848 2.699 1.00 94.56 106 ALA A CA 1
ATOM 817 C C . ALA A 1 106 ? 11.639 1.903 2.937 1.00 94.56 106 ALA A C 1
ATOM 819 O O . ALA A 1 106 ? 10.654 2.321 3.535 1.00 94.56 106 ALA A O 1
ATOM 820 N N . ALA A 1 107 ? 11.760 0.623 2.575 1.00 95.44 107 ALA A N 1
ATOM 821 C CA . ALA A 1 107 ? 10.714 -0.376 2.779 1.00 95.44 107 ALA A CA 1
ATOM 822 C C . ALA A 1 107 ? 10.414 -0.611 4.267 1.00 95.44 107 ALA A C 1
ATOM 824 O O . ALA A 1 107 ? 9.258 -0.578 4.681 1.00 95.44 107 ALA A O 1
ATOM 825 N N . LYS A 1 108 ? 11.448 -0.754 5.109 1.00 94.81 108 LYS A N 1
ATOM 826 C CA . LYS A 1 108 ? 11.265 -0.881 6.568 1.00 94.81 108 LYS A CA 1
ATOM 827 C C . LYS A 1 108 ? 10.589 0.346 7.175 1.00 94.81 108 LYS A C 1
ATOM 829 O O . LYS A 1 108 ? 9.764 0.199 8.075 1.00 94.81 108 LYS A O 1
ATOM 834 N N . LYS A 1 109 ? 10.932 1.544 6.692 1.00 94.00 109 LYS A N 1
ATOM 835 C CA . LYS A 1 109 ? 10.268 2.782 7.106 1.00 94.00 109 LYS A CA 1
ATOM 836 C C . LYS A 1 109 ? 8.801 2.779 6.667 1.00 94.00 109 LYS A C 1
ATOM 838 O O . LYS A 1 109 ? 7.944 2.963 7.516 1.00 94.00 109 LYS A O 1
ATOM 843 N N . ALA A 1 110 ? 8.511 2.480 5.402 1.00 91.50 110 ALA A N 1
ATOM 844 C CA . ALA A 1 110 ? 7.148 2.450 4.876 1.00 91.50 110 ALA A CA 1
ATOM 845 C C . ALA A 1 110 ? 6.241 1.465 5.635 1.00 91.50 110 ALA A C 1
ATOM 847 O O . ALA A 1 110 ? 5.117 1.815 5.978 1.00 91.50 110 ALA A O 1
ATOM 848 N N . LEU A 1 111 ? 6.746 0.272 5.974 1.00 91.25 111 LEU A N 1
ATOM 849 C CA . LEU A 1 111 ? 6.017 -0.711 6.788 1.00 91.25 111 LEU A CA 1
ATOM 850 C C . LEU A 1 111 ? 5.760 -0.226 8.224 1.00 91.25 111 LEU A C 1
ATOM 852 O O . LEU A 1 111 ? 4.752 -0.585 8.832 1.00 91.25 111 LEU A O 1
ATOM 856 N N . LYS A 1 112 ? 6.670 0.573 8.793 1.00 91.31 112 LYS A N 1
ATOM 857 C CA . LYS A 1 112 ? 6.465 1.202 10.104 1.00 91.31 112 LYS A CA 1
ATOM 858 C C . LYS A 1 112 ? 5.426 2.320 10.012 1.00 91.31 112 LYS A C 1
ATOM 860 O O . LYS A 1 112 ? 4.521 2.356 10.837 1.00 91.31 112 LYS A O 1
ATOM 865 N N . ASP A 1 113 ? 5.553 3.191 9.016 1.00 90.81 113 ASP A N 1
ATOM 866 C CA . ASP A 1 113 ? 4.651 4.321 8.792 1.00 90.81 113 ASP A CA 1
ATOM 867 C C . ASP A 1 113 ? 3.216 3.825 8.539 1.00 90.81 113 ASP A C 1
ATOM 869 O O . ASP A 1 113 ? 2.272 4.389 9.079 1.00 90.81 113 ASP A O 1
ATOM 873 N N . GLU A 1 114 ? 3.048 2.704 7.829 1.00 91.25 114 GLU A N 1
ATOM 874 C CA . GLU A 1 114 ? 1.753 2.039 7.626 1.00 91.25 114 GLU A CA 1
ATOM 875 C C . GLU A 1 114 ? 1.065 1.666 8.949 1.00 91.25 114 GLU A C 1
ATOM 877 O O . GLU A 1 114 ? -0.118 1.950 9.137 1.00 91.25 114 GLU A O 1
ATOM 882 N N . ARG A 1 115 ? 1.810 1.104 9.911 1.00 91.56 115 ARG A N 1
ATOM 883 C CA . ARG A 1 115 ? 1.268 0.803 11.248 1.00 91.56 115 ARG A CA 1
ATOM 884 C C . ARG A 1 115 ? 0.850 2.071 11.985 1.00 91.56 115 ARG A C 1
ATOM 886 O O . ARG A 1 115 ? -0.203 2.076 12.614 1.00 91.56 115 ARG A O 1
ATOM 893 N N . THR A 1 116 ? 1.643 3.136 11.881 1.00 92.06 116 THR A N 1
ATOM 894 C CA . THR A 1 116 ? 1.308 4.439 12.472 1.00 92.06 116 THR A CA 1
ATOM 895 C C . THR A 1 116 ? 0.017 4.997 11.876 1.00 92.06 116 THR A C 1
ATOM 897 O O . THR A 1 116 ? -0.860 5.406 12.629 1.00 92.06 116 THR A O 1
ATOM 900 N N . VAL A 1 117 ? -0.141 4.952 10.549 1.00 92.75 117 VAL A N 1
ATOM 901 C CA . VAL A 1 117 ? -1.361 5.394 9.849 1.00 92.75 117 VAL A CA 1
ATOM 902 C C . VAL A 1 117 ? -2.581 4.600 10.322 1.00 92.75 117 VAL A C 1
ATOM 904 O O . VAL A 1 117 ? -3.629 5.183 10.592 1.00 92.75 117 VAL A O 1
ATOM 907 N N . ILE A 1 118 ? -2.461 3.276 10.470 1.00 93.94 118 ILE A N 1
ATOM 908 C CA . ILE A 1 118 ? -3.546 2.428 10.986 1.00 93.94 118 ILE A CA 1
ATOM 909 C C . ILE A 1 118 ? -3.936 2.844 12.412 1.00 93.94 118 ILE A C 1
ATOM 911 O O . ILE A 1 118 ? -5.116 3.085 12.671 1.00 93.94 118 ILE A O 1
ATOM 915 N N . SER A 1 119 ? -2.969 2.959 13.328 1.00 93.19 119 SER A N 1
ATOM 916 C CA . SER A 1 119 ? -3.227 3.376 14.715 1.00 93.19 119 SER A CA 1
ATOM 917 C C . SER A 1 119 ? -3.851 4.769 14.790 1.00 93.19 119 SER A C 1
ATOM 919 O O . SER A 1 119 ? -4.817 4.976 15.523 1.00 93.19 119 SER A O 1
ATOM 921 N N . TYR A 1 120 ? -3.353 5.708 13.988 1.00 93.38 120 TYR A N 1
ATOM 922 C CA . TYR A 1 120 ? -3.872 7.069 13.932 1.00 93.38 120 TYR A CA 1
ATOM 923 C C . TYR A 1 120 ? -5.328 7.098 13.447 1.00 93.38 120 TYR A C 1
ATOM 925 O O . TYR A 1 120 ? -6.191 7.684 14.099 1.00 93.38 120 TYR A O 1
ATOM 933 N N . ASN A 1 121 ? -5.637 6.391 12.354 1.00 92.75 121 ASN A N 1
ATOM 934 C CA . ASN A 1 121 ? -7.004 6.285 11.839 1.00 92.75 121 ASN A CA 1
ATOM 935 C C . ASN A 1 121 ? -7.951 5.628 12.852 1.00 92.75 121 ASN A C 1
ATOM 937 O O . ASN A 1 121 ? -9.092 6.062 12.993 1.00 92.75 121 ASN A O 1
ATOM 941 N N . GLN A 1 122 ? -7.493 4.618 13.598 1.00 94.38 122 GLN A N 1
ATOM 942 C CA . GLN A 1 122 ? -8.292 4.033 14.675 1.00 94.38 122 GLN A CA 1
ATOM 943 C C . GLN A 1 122 ? -8.629 5.074 15.751 1.00 94.38 122 GLN A C 1
ATOM 945 O O . GLN A 1 122 ? -9.781 5.149 16.180 1.00 94.38 122 GLN A O 1
ATOM 950 N N . CYS A 1 123 ? -7.656 5.893 16.159 1.00 93.38 123 CYS A N 1
ATOM 951 C CA . CYS A 1 123 ? -7.877 6.961 17.134 1.00 93.38 123 CYS A CA 1
ATOM 952 C C . CYS A 1 123 ? -8.905 7.978 16.625 1.00 93.38 123 CYS A C 1
ATOM 954 O O . CYS A 1 123 ? -9.838 8.311 17.351 1.00 93.38 123 CYS A O 1
ATOM 956 N N . LEU A 1 124 ? -8.810 8.405 15.362 1.00 92.00 124 LEU A N 1
ATOM 957 C CA . LEU A 1 124 ? -9.804 9.300 14.759 1.00 92.00 124 LEU A CA 1
ATOM 958 C C . LEU A 1 124 ? -11.217 8.701 14.771 1.00 92.00 124 LEU A C 1
ATOM 960 O O . LEU A 1 124 ? -12.174 9.387 15.136 1.00 92.00 124 LEU A O 1
ATOM 964 N N . LEU A 1 125 ? -11.353 7.418 14.419 1.00 91.56 125 LEU A N 1
ATOM 965 C CA . LEU A 1 125 ? -12.638 6.714 14.447 1.00 91.56 125 LEU A CA 1
ATOM 966 C C . LEU A 1 125 ? -13.215 6.645 15.866 1.00 91.56 125 LEU A C 1
ATOM 968 O O . LEU A 1 125 ? -14.412 6.869 16.048 1.00 91.56 125 LEU A O 1
ATOM 972 N N . ILE A 1 126 ? -12.373 6.388 16.873 1.00 92.50 126 ILE A N 1
ATOM 973 C CA . ILE A 1 126 ? -12.771 6.393 18.286 1.00 92.50 126 ILE A CA 1
ATOM 974 C C . ILE A 1 126 ? -13.254 7.784 18.700 1.00 92.50 126 ILE A C 1
ATOM 976 O O . ILE A 1 126 ? -14.352 7.897 19.240 1.00 92.50 126 ILE A O 1
ATOM 980 N N . LEU A 1 127 ? -12.489 8.843 18.415 1.00 91.31 127 LEU A N 1
ATOM 981 C CA . LEU A 1 127 ? -12.881 10.218 18.747 1.00 91.31 127 LEU A CA 1
ATOM 982 C C . LEU A 1 127 ? -14.203 10.598 18.084 1.00 91.31 127 LEU A C 1
ATOM 984 O O . LEU A 1 127 ? -15.073 11.191 18.726 1.00 91.31 127 LEU A O 1
ATOM 988 N N . ARG A 1 128 ? -14.391 10.228 16.812 1.00 88.62 128 ARG A N 1
ATOM 989 C CA . ARG A 1 128 ? -15.648 10.493 16.107 1.00 88.62 128 ARG A CA 1
ATOM 990 C C . ARG A 1 128 ? -16.806 9.739 16.749 1.00 88.62 128 ARG A C 1
ATOM 992 O O . ARG A 1 128 ? -17.841 10.344 17.018 1.00 88.62 128 ARG A O 1
ATOM 999 N N . ALA A 1 129 ? -16.624 8.457 17.052 1.00 89.69 129 ALA A N 1
ATOM 1000 C CA . ALA A 1 129 ? -17.643 7.652 17.707 1.00 89.69 129 ALA A CA 1
ATOM 1001 C C . ALA A 1 129 ? -17.984 8.170 19.111 1.00 89.69 129 ALA A C 1
ATOM 1003 O O . ALA A 1 129 ? -19.157 8.221 19.457 1.00 89.69 129 ALA A O 1
ATOM 1004 N N . LEU A 1 130 ? -17.007 8.613 19.905 1.00 88.81 130 LEU A N 1
ATOM 1005 C CA . LEU A 1 130 ? -17.267 9.207 21.219 1.00 88.81 130 LEU A CA 1
ATOM 1006 C C . LEU A 1 130 ? -18.111 10.479 21.109 1.00 88.81 130 LEU A C 1
ATOM 1008 O O . LEU A 1 130 ? -19.053 10.639 21.879 1.00 88.81 130 LEU A O 1
ATOM 1012 N N . ARG A 1 131 ? -17.844 11.337 20.117 1.00 87.19 131 ARG A N 1
ATOM 1013 C CA . ARG A 1 131 ? -18.649 12.547 19.867 1.00 87.19 131 ARG A CA 1
ATOM 1014 C C . ARG A 1 131 ? -20.099 12.238 19.492 1.00 87.19 131 ARG A C 1
ATOM 1016 O O . ARG A 1 131 ? -20.984 13.003 19.851 1.00 87.19 131 ARG A O 1
ATOM 1023 N N . VAL A 1 132 ? -20.337 11.156 18.750 1.00 86.62 132 VAL A N 1
ATOM 1024 C CA . VAL A 1 132 ? -21.684 10.792 18.275 1.00 86.62 132 VAL A CA 1
ATOM 1025 C C . VAL A 1 132 ? -22.454 9.964 19.308 1.00 86.62 132 VAL A C 1
ATOM 1027 O O . VAL A 1 132 ? -23.671 10.090 19.425 1.00 86.62 132 VAL A O 1
ATOM 1030 N N . LEU A 1 133 ? -21.764 9.094 20.047 1.00 83.44 133 LEU A N 1
ATOM 1031 C CA . LEU A 1 133 ? -22.386 8.067 20.885 1.00 83.44 133 LEU A CA 1
ATOM 1032 C C . LEU A 1 133 ? -22.349 8.386 22.385 1.00 83.44 133 LEU A C 1
ATOM 1034 O O . LEU A 1 133 ? -23.167 7.830 23.123 1.00 83.44 133 LEU A O 1
ATOM 1038 N N . SER A 1 134 ? -21.420 9.231 22.853 1.00 78.69 134 SER A N 1
ATOM 1039 C CA . SER A 1 134 ? -21.342 9.600 24.271 1.00 78.69 134 SER A CA 1
ATOM 1040 C C . SER A 1 134 ? -22.262 10.772 24.594 1.00 78.69 134 SER A C 1
ATOM 1042 O O . SER A 1 134 ? -22.262 11.800 23.925 1.00 78.69 134 SER A O 1
ATOM 1044 N N . THR A 1 135 ? -23.036 10.618 25.666 1.00 76.00 135 THR A N 1
ATOM 1045 C CA . THR A 1 135 ? -23.898 11.671 26.226 1.00 76.00 135 THR A CA 1
ATOM 1046 C C . THR A 1 135 ? -23.130 12.727 27.023 1.00 76.00 135 THR A C 1
ATOM 1048 O O . THR A 1 135 ? -23.658 13.815 27.221 1.00 76.00 135 THR A O 1
ATOM 1051 N N . ASP A 1 136 ? -21.929 12.398 27.506 1.00 78.44 136 ASP A N 1
ATOM 1052 C CA . ASP A 1 136 ? -21.068 13.287 28.299 1.00 78.44 136 ASP A CA 1
ATOM 1053 C C . ASP A 1 136 ? -19.601 13.019 27.914 1.00 78.44 136 ASP A C 1
ATOM 1055 O O . ASP A 1 136 ? -18.911 12.233 28.574 1.00 78.44 136 ASP A O 1
ATOM 1059 N N . PRO A 1 137 ? -19.164 13.522 26.746 1.00 71.38 137 PRO A N 1
ATOM 1060 C CA . PRO A 1 137 ? -17.870 13.173 26.183 1.00 71.38 137 PRO A CA 1
ATOM 1061 C C . PRO A 1 137 ? -16.733 13.789 27.004 1.00 71.38 137 PRO A C 1
ATOM 1063 O O . PRO A 1 137 ? -16.681 14.999 27.209 1.00 71.38 137 PRO A O 1
ATOM 1066 N N . ILE A 1 138 ? -15.781 12.950 27.416 1.00 80.56 138 ILE A N 1
ATOM 1067 C CA . ILE A 1 138 ? -14.482 13.417 27.914 1.00 80.56 138 ILE A CA 1
ATOM 1068 C C . ILE A 1 138 ? -13.726 14.050 26.740 1.00 80.56 138 ILE A C 1
ATOM 1070 O O . ILE A 1 138 ? -13.733 13.506 25.631 1.00 80.56 138 ILE A O 1
ATOM 1074 N N . GLU A 1 139 ? -13.068 15.183 26.983 1.00 85.19 139 GLU A N 1
ATOM 1075 C CA . GLU A 1 139 ? -12.115 15.751 26.030 1.00 85.19 139 GLU A CA 1
ATOM 1076 C C . GLU A 1 139 ? -10.897 14.829 25.934 1.00 85.19 139 GLU A C 1
ATOM 1078 O O . GLU A 1 139 ? -10.079 14.760 26.845 1.00 85.19 139 GLU A O 1
ATOM 1083 N N . LEU A 1 140 ? -10.827 14.087 24.831 1.00 87.75 140 LEU A N 1
ATOM 1084 C CA . LEU A 1 140 ? -9.684 13.274 24.437 1.00 87.75 140 LEU A CA 1
ATOM 1085 C C . LEU A 1 140 ? -9.188 13.763 23.083 1.00 87.75 140 LEU A C 1
ATOM 1087 O O . LEU A 1 140 ? -9.994 14.115 22.210 1.00 87.75 140 LEU A O 1
ATOM 1091 N N . ASP A 1 141 ? -7.877 13.726 22.890 1.00 90.50 141 ASP A N 1
ATOM 1092 C CA . ASP A 1 141 ? -7.258 13.917 21.587 1.00 90.50 141 ASP A CA 1
ATOM 1093 C C . ASP A 1 141 ? -6.593 12.631 21.064 1.00 90.50 141 ASP A C 1
ATOM 1095 O O . ASP A 1 141 ? -6.710 11.539 21.632 1.00 90.50 141 ASP A O 1
ATOM 1099 N N . VAL A 1 142 ? -5.946 12.732 19.901 1.00 89.75 142 VAL A N 1
ATOM 1100 C CA . VAL A 1 142 ? -5.267 11.581 19.296 1.00 89.75 142 VAL A CA 1
ATOM 1101 C C . VAL A 1 142 ? -4.048 11.158 20.116 1.00 89.75 142 VAL A C 1
ATOM 1103 O O . VAL A 1 142 ? -3.807 9.962 20.242 1.00 89.75 142 VAL A O 1
ATOM 1106 N N . ASN A 1 143 ? -3.294 12.095 20.694 1.00 91.00 143 ASN A N 1
ATOM 1107 C CA . ASN A 1 143 ? -2.113 11.777 21.495 1.00 91.00 143 ASN A CA 1
ATOM 1108 C C . ASN A 1 143 ? -2.498 11.001 22.755 1.00 91.00 143 ASN A C 1
ATOM 1110 O O . ASN A 1 143 ? -1.825 10.024 23.088 1.00 91.00 143 ASN A O 1
ATOM 1114 N N . ASP A 1 144 ? -3.610 11.370 23.394 1.00 92.75 144 ASP A N 1
ATOM 1115 C CA . ASP A 1 144 ? -4.156 10.642 24.538 1.00 92.75 144 ASP A CA 1
ATOM 1116 C C . ASP A 1 144 ? -4.491 9.197 24.149 1.00 92.75 144 ASP A C 1
ATOM 1118 O O . ASP A 1 144 ? -4.066 8.245 24.810 1.00 92.75 144 ASP A O 1
ATOM 1122 N N . LEU A 1 145 ? -5.196 9.011 23.028 1.00 92.88 145 LEU A N 1
ATOM 1123 C CA . LEU A 1 145 ? -5.583 7.690 22.523 1.00 92.88 145 LEU A CA 1
ATOM 1124 C C . LEU A 1 145 ? -4.412 6.851 22.001 1.00 92.88 145 LEU A C 1
ATOM 1126 O O . LEU A 1 145 ? -4.552 5.637 21.859 1.00 92.88 145 LEU A O 1
ATOM 1130 N N . MET A 1 146 ? -3.247 7.439 21.743 1.00 89.94 146 MET A N 1
ATOM 1131 C CA . MET A 1 146 ? -2.039 6.666 21.439 1.00 89.94 146 MET A CA 1
ATOM 1132 C C . MET A 1 146 ? -1.430 6.019 22.697 1.00 89.94 146 MET A C 1
ATOM 1134 O O . MET A 1 146 ? -0.494 5.225 22.583 1.00 89.94 146 MET A O 1
ATOM 1138 N N . THR A 1 147 ? -1.967 6.309 23.889 1.00 92.44 147 THR A N 1
ATOM 1139 C CA . THR A 1 147 ? -1.574 5.693 25.164 1.00 92.44 147 THR A CA 1
ATOM 1140 C C . THR A 1 147 ? -2.573 4.629 25.631 1.00 92.44 147 THR A C 1
ATOM 1142 O O . THR A 1 147 ? -3.763 4.674 25.314 1.00 92.44 147 THR A O 1
ATOM 1145 N N . GLU A 1 148 ? -2.110 3.670 26.439 1.00 90.12 148 GLU A N 1
ATOM 1146 C CA . GLU A 1 148 ? -2.990 2.654 27.041 1.00 90.12 148 GLU A CA 1
ATOM 1147 C C . GLU A 1 148 ? -4.043 3.261 27.986 1.00 90.12 148 GLU A C 1
ATOM 1149 O O . GLU A 1 148 ? -5.156 2.734 28.087 1.00 90.12 148 GLU A O 1
ATOM 1154 N N . ASP A 1 149 ? -3.718 4.376 28.650 1.00 91.75 149 ASP A N 1
ATOM 1155 C CA . ASP A 1 149 ? -4.638 5.071 29.553 1.00 91.75 149 ASP A CA 1
ATOM 1156 C C . ASP A 1 149 ? -5.789 5.719 28.775 1.00 91.75 149 ASP A C 1
ATOM 1158 O O . ASP A 1 149 ? -6.952 5.405 29.035 1.00 91.75 149 ASP A O 1
ATOM 1162 N N . GLY A 1 150 ? -5.491 6.506 27.735 1.00 91.19 150 GLY A N 1
ATOM 1163 C CA . GLY A 1 150 ? -6.524 7.115 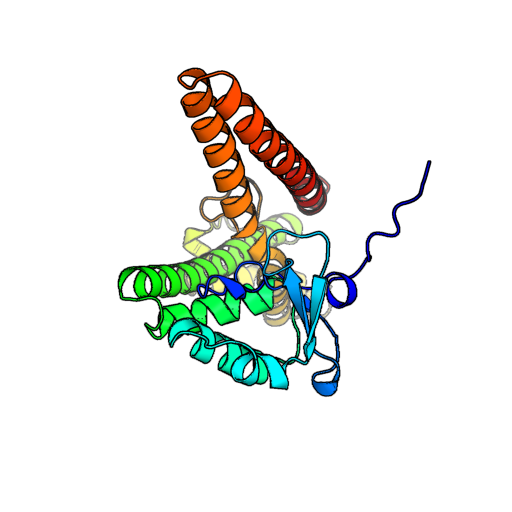26.889 1.00 91.19 150 GLY A CA 1
ATOM 1164 C C . GLY A 1 150 ? -7.422 6.075 26.210 1.00 91.19 150 GLY A C 1
ATOM 1165 O O . GLY A 1 150 ? -8.644 6.226 26.173 1.00 91.19 150 GLY A O 1
ATOM 1166 N N . GLN A 1 151 ? -6.852 4.949 25.763 1.00 91.19 151 GLN A N 1
ATOM 1167 C CA . GLN A 1 151 ? -7.624 3.811 25.241 1.00 91.19 151 GLN A CA 1
ATOM 1168 C C . GLN A 1 151 ? -8.564 3.204 26.297 1.00 91.19 151 GLN A C 1
ATOM 1170 O O . GLN A 1 151 ? -9.688 2.800 25.984 1.00 91.19 151 GLN A O 1
ATOM 1175 N N . SER A 1 152 ? -8.129 3.141 27.556 1.00 91.56 152 SER A N 1
ATOM 1176 C CA . SER A 1 152 ? -8.946 2.650 28.671 1.00 91.56 152 SER A CA 1
ATOM 1177 C C . SER A 1 152 ? -10.076 3.622 29.015 1.00 91.56 152 SER A C 1
ATOM 1179 O O . SER A 1 152 ? -11.215 3.188 29.208 1.00 91.56 152 SER A O 1
ATOM 1181 N N . GLN A 1 153 ? -9.802 4.929 28.999 1.00 90.56 153 GLN A N 1
ATOM 1182 C CA . GLN A 1 153 ? -10.815 5.970 29.184 1.00 90.56 153 GLN A CA 1
ATOM 1183 C C . GLN A 1 153 ? -11.881 5.926 28.076 1.00 90.56 153 GLN A C 1
ATOM 1185 O O . GLN A 1 153 ? -13.079 5.946 28.367 1.00 90.56 153 GLN A O 1
ATOM 1190 N N . ALA A 1 154 ? -11.477 5.758 26.813 1.00 91.00 154 ALA A N 1
ATOM 1191 C CA . ALA A 1 154 ? -12.408 5.590 25.696 1.00 91.00 154 ALA A CA 1
ATOM 1192 C C . ALA A 1 154 ? -13.289 4.336 25.845 1.00 91.00 154 ALA A C 1
ATOM 1194 O O . ALA A 1 154 ? -14.501 4.388 25.625 1.00 91.00 154 ALA A O 1
ATOM 1195 N N . LYS A 1 155 ? -12.713 3.203 26.274 1.00 91.06 155 LYS A N 1
ATOM 1196 C CA . LYS A 1 155 ? -13.482 1.976 26.552 1.00 91.06 155 LYS A CA 1
ATOM 1197 C C . LYS A 1 155 ? -14.526 2.180 27.645 1.00 91.06 155 LYS A C 1
ATOM 1199 O O . LYS A 1 155 ? -15.626 1.643 27.518 1.00 91.06 155 LYS A O 1
ATOM 1204 N N . GLU A 1 156 ? -14.193 2.925 28.696 1.00 89.56 156 GLU A N 1
ATOM 1205 C CA . GLU A 1 156 ? -15.126 3.244 29.780 1.00 89.56 156 GLU A CA 1
ATOM 1206 C C . GLU A 1 156 ? -16.307 4.076 29.269 1.00 89.56 156 GLU A C 1
ATOM 1208 O O . GLU A 1 156 ? -17.460 3.752 29.552 1.00 89.56 156 GLU A O 1
ATOM 1213 N N . GLN A 1 157 ? -16.042 5.074 28.422 1.00 88.38 157 GLN A N 1
ATOM 1214 C CA . GLN A 1 157 ? -17.088 5.873 27.777 1.00 88.38 157 GLN A CA 1
ATOM 1215 C C . GLN A 1 157 ? -18.032 5.012 26.927 1.00 88.38 157 GLN A C 1
ATOM 1217 O O . GLN A 1 157 ? -19.255 5.165 26.983 1.00 88.38 157 GLN A O 1
ATOM 1222 N N . PHE A 1 158 ? -17.489 4.035 26.198 1.00 89.88 158 PHE A N 1
ATOM 1223 C CA . PHE A 1 158 ? -18.305 3.119 25.407 1.00 89.88 158 PHE A CA 1
ATOM 1224 C C . PHE A 1 158 ? -19.105 2.106 26.233 1.00 89.88 158 PHE A C 1
ATOM 1226 O O . PHE A 1 158 ? -20.060 1.556 25.688 1.00 89.88 158 PHE A O 1
ATOM 1233 N N . LYS A 1 159 ? -18.797 1.855 27.517 1.00 88.12 159 LYS A N 1
ATOM 1234 C CA . LYS A 1 159 ? -19.549 0.870 28.325 1.00 88.12 159 LYS A CA 1
ATOM 1235 C C . LYS A 1 159 ? -21.035 1.209 28.397 1.00 88.12 159 LYS A C 1
ATOM 1237 O O . LYS A 1 159 ? -21.863 0.368 28.050 1.00 88.12 159 LYS A O 1
ATOM 1242 N N . ARG A 1 160 ? -21.362 2.462 28.729 1.00 79.44 160 ARG A N 1
ATOM 1243 C CA . ARG A 1 160 ? -22.752 2.949 28.825 1.00 79.44 160 ARG A CA 1
ATOM 1244 C C . ARG A 1 160 ? -23.506 2.804 27.502 1.00 79.44 160 ARG A C 1
ATOM 1246 O O . ARG A 1 160 ? -24.676 2.435 27.480 1.00 79.44 160 ARG A O 1
ATOM 1253 N N . TYR A 1 161 ? -22.827 3.067 26.386 1.00 82.31 161 TYR A N 1
ATOM 1254 C CA . TYR A 1 161 ? -23.397 2.862 25.057 1.00 82.31 161 TYR A CA 1
ATOM 1255 C C . TYR A 1 161 ? -23.590 1.370 24.746 1.00 82.31 161 TYR A C 1
ATOM 1257 O O . TYR A 1 161 ? -24.616 0.966 24.201 1.00 82.31 161 TYR A O 1
ATOM 1265 N N . SER A 1 162 ? -22.612 0.543 25.112 1.00 84.00 162 SER A N 1
ATOM 1266 C CA . SER A 1 162 ? -22.582 -0.880 24.791 1.00 84.00 162 SER A CA 1
ATOM 1267 C C . SER A 1 162 ? -23.712 -1.666 25.469 1.00 84.00 162 SER A C 1
ATOM 1269 O O . SER A 1 162 ? -24.336 -2.510 24.822 1.00 84.00 162 SER A O 1
ATOM 1271 N N . GLU A 1 163 ? -24.076 -1.283 26.699 1.00 82.94 163 GLU A N 1
ATOM 1272 C CA . GLU A 1 163 ? -25.220 -1.831 27.444 1.00 82.94 163 GLU A CA 1
ATOM 1273 C C . GLU A 1 163 ? -26.549 -1.598 26.714 1.00 82.94 163 GLU A C 1
ATOM 1275 O O . GLU A 1 163 ? -27.395 -2.489 26.647 1.00 82.94 163 GLU A O 1
ATOM 1280 N N . LYS A 1 164 ? -26.721 -0.420 26.102 1.00 82.00 164 LYS A N 1
ATOM 1281 C CA . LYS A 1 164 ? -27.949 -0.050 25.384 1.00 82.00 164 LYS A CA 1
ATOM 1282 C C . LYS A 1 164 ? -28.148 -0.839 24.083 1.00 82.00 164 LYS A C 1
ATOM 1284 O O . LYS A 1 164 ? -29.287 -1.043 23.671 1.00 82.00 164 LYS A O 1
ATOM 1289 N N . TRP A 1 165 ? -27.066 -1.272 23.438 1.00 81.56 165 TRP A N 1
ATOM 1290 C CA . TRP A 1 165 ? -27.090 -1.886 22.101 1.00 81.56 165 TRP A CA 1
ATOM 1291 C C . TRP A 1 165 ? -26.660 -3.357 22.078 1.00 81.56 165 TRP A C 1
ATOM 1293 O O . TRP A 1 165 ? -26.364 -3.887 21.008 1.00 81.56 165 TRP A O 1
ATOM 1303 N N . ASN A 1 166 ? -26.632 -4.025 23.237 1.00 85.44 166 ASN A N 1
ATOM 1304 C CA . ASN A 1 166 ? -26.241 -5.433 23.373 1.00 85.44 166 ASN A CA 1
ATOM 1305 C C . ASN A 1 166 ? -24.887 -5.752 22.697 1.00 85.44 166 ASN A C 1
ATOM 1307 O O . ASN A 1 166 ? -24.733 -6.757 22.002 1.00 85.44 166 ASN A O 1
ATOM 1311 N N . THR A 1 167 ? -23.910 -4.857 22.866 1.00 89.12 167 THR A N 1
ATOM 1312 C CA . THR A 1 167 ? -22.522 -5.015 22.399 1.00 89.12 167 THR A CA 1
ATOM 1313 C C . THR A 1 167 ? -21.572 -4.850 23.586 1.00 89.12 167 THR A C 1
ATOM 1315 O O . THR A 1 167 ? -22.002 -4.510 24.683 1.00 89.12 167 THR A O 1
ATOM 1318 N N . THR A 1 168 ? -20.272 -5.071 23.391 1.00 90.62 168 THR A N 1
ATOM 1319 C CA . THR A 1 168 ? -19.240 -4.748 24.391 1.00 90.62 168 THR A CA 1
ATOM 1320 C C . THR A 1 168 ? -18.351 -3.612 23.895 1.00 90.62 168 THR A C 1
ATOM 1322 O O . THR A 1 168 ? -18.245 -3.379 22.687 1.00 90.62 168 THR A O 1
ATOM 1325 N N . SER A 1 169 ? -17.697 -2.899 24.815 1.00 90.06 169 SER A N 1
ATOM 1326 C CA . SER A 1 169 ? -16.688 -1.898 24.451 1.00 90.06 169 SER A CA 1
ATOM 1327 C C . SER A 1 169 ? -15.519 -2.535 23.696 1.00 90.06 169 SER A C 1
ATOM 1329 O O . SER A 1 169 ? -15.069 -1.976 22.704 1.00 90.06 169 SER A O 1
ATOM 1331 N N . GLU A 1 170 ? -15.080 -3.739 24.073 1.00 90.88 170 GLU A N 1
ATOM 1332 C CA . GLU A 1 170 ? -14.037 -4.485 23.351 1.00 90.88 170 GLU A CA 1
ATOM 1333 C C . GLU A 1 170 ? -14.414 -4.772 21.896 1.00 90.88 170 GLU A C 1
ATOM 1335 O O . GLU A 1 170 ? -13.596 -4.576 20.996 1.00 90.88 170 GLU A O 1
ATOM 1340 N N . GLU A 1 171 ? -15.662 -5.172 21.647 1.00 92.06 171 GLU A N 1
ATOM 1341 C CA . GLU A 1 171 ? -16.148 -5.427 20.293 1.00 92.06 171 GLU A CA 1
ATOM 1342 C C . GLU A 1 171 ? -16.204 -4.140 19.459 1.00 92.06 171 GLU A C 1
ATOM 1344 O O . GLU A 1 171 ? -15.878 -4.158 18.272 1.00 92.06 171 GLU A O 1
ATOM 1349 N N . LEU A 1 172 ? -16.544 -3.001 20.072 1.00 91.56 172 LEU A N 1
ATOM 1350 C CA . LEU A 1 172 ? -16.473 -1.695 19.408 1.00 91.56 172 LEU A CA 1
ATOM 1351 C C . LEU A 1 172 ? -15.028 -1.330 19.047 1.00 91.56 172 LEU A C 1
ATOM 1353 O O . LEU A 1 172 ? -14.755 -0.998 17.895 1.00 91.56 172 LEU A O 1
ATOM 1357 N N . MET A 1 173 ? -14.086 -1.480 19.982 1.00 92.00 173 MET A N 1
ATOM 1358 C CA . MET A 1 173 ? -12.663 -1.218 19.722 1.00 92.00 173 MET A CA 1
ATOM 1359 C C . MET A 1 173 ? -12.113 -2.103 18.599 1.00 92.00 173 MET A C 1
ATOM 1361 O O . MET A 1 173 ? -11.372 -1.628 17.735 1.00 92.00 173 MET A O 1
ATOM 1365 N N . ARG A 1 174 ? -12.520 -3.379 18.568 1.00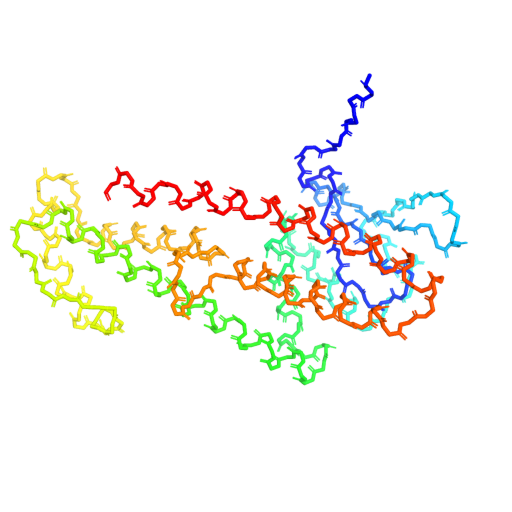 93.88 174 ARG A N 1
ATOM 1366 C CA . ARG A 1 174 ? -12.165 -4.325 17.504 1.00 93.88 174 ARG A CA 1
ATOM 1367 C C . ARG A 1 174 ? -12.741 -3.905 16.151 1.00 93.88 174 ARG A C 1
ATOM 1369 O O . ARG A 1 174 ? -12.048 -4.017 15.141 1.00 93.88 174 ARG A O 1
ATOM 1376 N N . LYS A 1 175 ? -13.976 -3.394 16.112 1.00 94.19 175 LYS A N 1
ATOM 1377 C CA . LYS A 1 175 ? -14.586 -2.847 14.888 1.00 94.19 175 LYS A CA 1
ATOM 1378 C C . LYS A 1 175 ? -13.850 -1.608 14.390 1.00 94.19 175 LYS A C 1
ATOM 1380 O O . LYS A 1 175 ? -13.551 -1.548 13.203 1.00 94.19 175 LYS A O 1
ATOM 1385 N N . PHE A 1 176 ? -13.477 -0.677 15.270 1.00 93.69 176 PHE A N 1
ATOM 1386 C CA . PHE A 1 176 ? -12.670 0.483 14.872 1.00 93.69 176 PHE A CA 1
ATOM 1387 C C . PHE A 1 176 ? -11.304 0.067 14.329 1.00 93.69 176 PHE A C 1
ATOM 1389 O O . PHE A 1 176 ? -10.863 0.608 13.321 1.00 93.69 176 PHE A O 1
ATOM 1396 N N . GLN A 1 177 ? -10.664 -0.941 14.930 1.00 94.69 177 GLN A N 1
ATOM 1397 C CA . GLN A 1 177 ? -9.420 -1.502 14.400 1.00 94.69 177 GLN A CA 1
ATOM 1398 C C . GLN A 1 177 ? -9.615 -2.117 13.008 1.00 94.69 177 GLN A C 1
ATOM 1400 O O . GLN A 1 177 ? -8.784 -1.924 12.121 1.00 94.69 177 GLN A O 1
ATOM 1405 N N . LEU A 1 178 ? -10.703 -2.865 12.808 1.00 95.12 178 LEU A N 1
ATOM 1406 C CA . LEU A 1 178 ? -11.036 -3.453 11.512 1.00 95.12 178 LEU A CA 1
ATOM 1407 C C . LEU A 1 178 ? -11.262 -2.367 10.457 1.00 95.12 178 LEU A C 1
ATOM 1409 O O . LEU A 1 178 ? -10.712 -2.460 9.367 1.00 95.12 178 LEU A O 1
ATOM 1413 N N . TRP A 1 179 ? -12.029 -1.328 10.781 1.00 93.69 179 TRP A N 1
ATOM 1414 C CA . TRP A 1 179 ? -12.275 -0.211 9.872 1.00 93.69 179 TRP A CA 1
ATOM 1415 C C . TRP A 1 179 ? -10.999 0.569 9.567 1.00 93.69 179 TRP A C 1
ATOM 1417 O O . TRP A 1 179 ? -10.739 0.839 8.400 1.00 93.69 179 TRP A O 1
ATOM 1427 N N . ALA A 1 180 ? -10.150 0.827 10.566 1.00 93.56 180 ALA A N 1
ATOM 1428 C CA . ALA A 1 180 ? -8.837 1.434 10.360 1.00 93.56 180 ALA A CA 1
ATOM 1429 C C . ALA A 1 180 ? -7.976 0.618 9.378 1.00 93.56 180 ALA A C 1
ATOM 1431 O O . ALA A 1 180 ? -7.365 1.188 8.479 1.00 93.56 180 ALA A O 1
ATOM 1432 N N . ASN A 1 181 ? -7.997 -0.717 9.485 1.00 91.94 181 ASN A N 1
ATOM 1433 C CA . ASN A 1 181 ? -7.323 -1.629 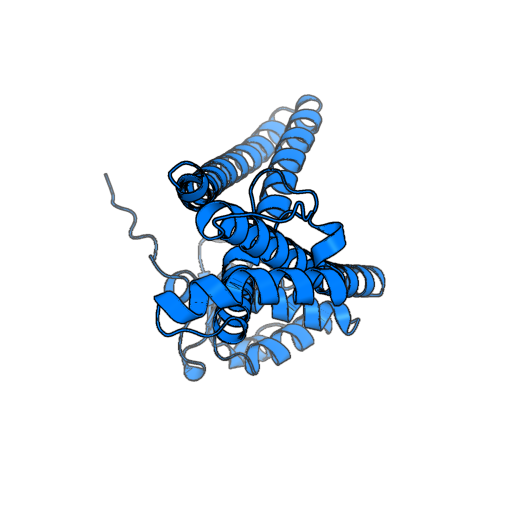8.551 1.00 91.94 181 ASN A CA 1
ATOM 1434 C C . ASN A 1 181 ? -7.955 -1.685 7.152 1.00 91.94 181 ASN A C 1
ATOM 1436 O O . ASN A 1 181 ? -7.323 -2.195 6.234 1.00 91.94 181 ASN A O 1
ATOM 1440 N N . ILE A 1 182 ? -9.188 -1.217 6.968 1.00 90.62 182 ILE A N 1
ATOM 1441 C CA . ILE A 1 182 ? -9.819 -1.129 5.645 1.00 90.62 182 ILE A CA 1
ATOM 1442 C C . ILE A 1 182 ? -9.460 0.207 4.994 1.00 90.62 182 ILE A C 1
ATOM 1444 O O . ILE A 1 182 ? -9.103 0.245 3.819 1.00 90.62 182 ILE A O 1
ATOM 1448 N N . ILE A 1 183 ? -9.508 1.300 5.759 1.00 89.94 183 ILE A N 1
ATOM 1449 C CA . ILE A 1 183 ? -9.343 2.653 5.217 1.00 89.94 183 ILE A CA 1
ATOM 1450 C C . ILE A 1 183 ? -7.886 3.118 5.140 1.00 89.94 183 ILE A C 1
ATOM 1452 O O . ILE A 1 183 ? -7.631 4.125 4.488 1.00 89.94 183 ILE A O 1
ATOM 1456 N N . TRP A 1 184 ? -6.927 2.417 5.763 1.00 91.00 184 TRP A N 1
ATOM 1457 C CA . TRP A 1 184 ? -5.535 2.885 5.925 1.00 91.00 184 TRP A CA 1
ATOM 1458 C C . TRP A 1 184 ? -4.859 3.362 4.636 1.00 91.00 184 TRP A C 1
ATOM 1460 O O . TRP A 1 184 ? -4.009 4.250 4.676 1.00 91.00 184 TRP A O 1
ATOM 1470 N N . ALA A 1 185 ? -5.214 2.766 3.496 1.00 91.44 185 ALA A N 1
ATOM 1471 C CA . ALA A 1 185 ? -4.625 3.090 2.209 1.00 91.44 185 ALA A CA 1
ATOM 1472 C C . ALA A 1 185 ? -4.931 4.531 1.776 1.00 91.44 185 ALA A C 1
ATOM 1474 O O . ALA A 1 185 ? -4.074 5.165 1.167 1.00 91.44 185 ALA A O 1
ATOM 1475 N N . ILE A 1 186 ? -6.116 5.046 2.110 1.00 91.50 186 ILE A N 1
ATOM 1476 C CA . ILE A 1 186 ? -6.544 6.426 1.838 1.00 91.50 186 ILE A CA 1
ATOM 1477 C C . ILE A 1 186 ? -6.337 7.281 3.098 1.00 91.50 186 ILE A C 1
ATOM 1479 O O . ILE A 1 186 ? -5.703 8.337 3.049 1.00 91.50 186 ILE A O 1
ATOM 1483 N N . GLY A 1 187 ? -6.776 6.767 4.248 1.00 88.88 187 GLY A N 1
ATOM 1484 C CA . GLY A 1 187 ? -6.790 7.466 5.530 1.00 88.88 187 GLY A CA 1
ATOM 1485 C C . GLY A 1 187 ? -7.896 8.518 5.618 1.00 88.88 187 GLY A C 1
ATOM 1486 O O . GLY A 1 187 ? -8.709 8.665 4.704 1.00 88.88 187 GLY A O 1
ATOM 1487 N N . ALA A 1 188 ? -7.928 9.239 6.735 1.00 85.75 188 ALA A N 1
ATOM 1488 C CA . ALA A 1 188 ? -8.797 10.403 6.897 1.00 85.75 188 ALA A CA 1
ATOM 1489 C C . ALA A 1 188 ? -8.334 11.587 6.030 1.00 85.75 188 ALA A C 1
ATOM 1491 O O . ALA A 1 188 ? -7.172 11.658 5.616 1.00 85.75 188 ALA A O 1
ATOM 1492 N N . ARG A 1 189 ? -9.234 12.536 5.772 1.00 85.31 189 ARG A N 1
ATOM 1493 C CA . ARG A 1 189 ? -8.909 13.764 5.039 1.00 85.31 189 ARG A CA 1
ATOM 1494 C C . ARG A 1 189 ? -8.010 14.692 5.870 1.00 85.31 189 ARG A C 1
ATOM 1496 O O . ARG A 1 189 ? -8.185 14.807 7.078 1.00 85.31 189 ARG A O 1
ATOM 1503 N N . GLU A 1 190 ? -7.055 15.363 5.214 1.00 81.56 190 GLU A N 1
ATOM 1504 C CA . GLU A 1 190 ? -6.218 16.438 5.799 1.00 81.56 190 GLU A CA 1
ATOM 1505 C C . GLU A 1 190 ? -5.532 16.072 7.135 1.00 81.56 190 GLU A C 1
ATOM 1507 O O . GLU A 1 190 ? -5.385 16.884 8.046 1.00 81.56 190 GLU A O 1
ATOM 1512 N N . THR A 1 191 ? -5.091 14.821 7.249 1.00 84.44 191 THR A N 1
ATOM 1513 C CA . THR A 1 191 ? -4.419 14.278 8.435 1.00 84.44 191 THR A CA 1
ATOM 1514 C C . THR A 1 191 ? -2.898 14.478 8.406 1.00 84.44 191 THR A C 1
ATOM 1516 O O . THR A 1 191 ? -2.278 14.539 7.345 1.00 84.44 191 THR A O 1
ATOM 1519 N N . GLU A 1 192 ? -2.284 14.496 9.594 1.00 87.31 192 GLU A N 1
ATOM 1520 C CA . GLU A 1 192 ? -0.830 14.416 9.781 1.00 87.31 192 GLU A CA 1
ATOM 1521 C C . GLU A 1 192 ? -0.226 13.120 9.201 1.00 87.31 192 GLU A C 1
ATOM 1523 O O . GLU A 1 192 ? 0.905 13.128 8.713 1.00 87.31 192 GLU A O 1
ATOM 1528 N N . TYR A 1 193 ? -0.987 12.018 9.201 1.00 89.00 193 TYR A N 1
ATOM 1529 C CA . TYR A 1 193 ? -0.542 10.702 8.728 1.00 89.00 193 TYR A CA 1
ATOM 1530 C C . TYR A 1 193 ? -1.415 10.209 7.563 1.00 89.00 193 TYR A C 1
ATOM 1532 O O . TYR A 1 193 ? -2.262 9.330 7.750 1.00 89.00 193 TYR A O 1
ATOM 1540 N N . PRO A 1 194 ? -1.237 10.760 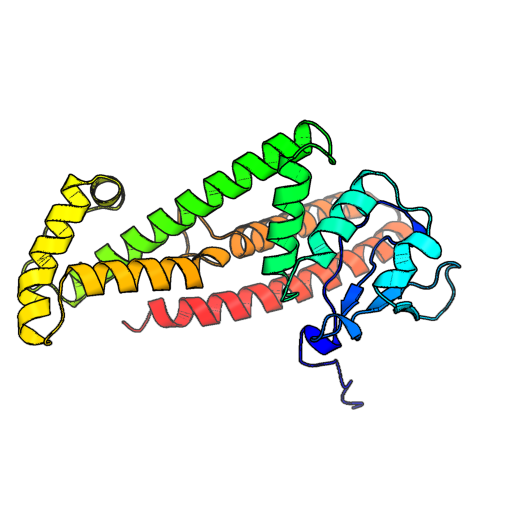6.345 1.00 91.12 194 PRO A N 1
ATOM 1541 C CA . PRO A 1 194 ? -2.043 10.381 5.188 1.00 91.12 194 PRO A CA 1
ATOM 1542 C C . PRO A 1 194 ? -1.780 8.935 4.768 1.00 91.12 194 PRO A C 1
ATOM 1544 O O . PRO A 1 194 ? -0.655 8.438 4.874 1.00 91.12 194 PRO A O 1
ATOM 1547 N N . GLY A 1 195 ? -2.803 8.273 4.226 1.00 92.06 195 GLY A N 1
ATOM 1548 C CA . GLY A 1 195 ? -2.666 6.938 3.654 1.00 92.06 195 GLY A CA 1
ATOM 1549 C C . GLY A 1 195 ? -1.719 6.899 2.453 1.00 92.06 195 GLY A C 1
ATOM 1550 O O . GLY A 1 195 ? -1.445 7.909 1.802 1.00 92.06 195 GLY A O 1
ATOM 1551 N N . TYR A 1 196 ? -1.209 5.709 2.138 1.00 91.19 196 TYR A N 1
ATOM 1552 C CA . TYR A 1 196 ? -0.250 5.515 1.047 1.00 91.19 196 TYR A CA 1
ATOM 1553 C C . TYR A 1 196 ? -0.762 6.005 -0.322 1.00 91.19 196 TYR A C 1
ATOM 1555 O O . TYR A 1 196 ? 0.013 6.571 -1.095 1.00 91.19 196 TYR A O 1
ATOM 1563 N N . LEU A 1 197 ? -2.043 5.802 -0.641 1.00 92.00 197 LEU A N 1
ATOM 1564 C CA . LEU A 1 197 ? -2.632 6.263 -1.901 1.00 92.00 197 LEU A CA 1
ATOM 1565 C C . LEU A 1 197 ? -2.747 7.785 -1.940 1.00 92.00 197 LEU A C 1
ATOM 1567 O O . LEU A 1 197 ? -2.413 8.377 -2.960 1.00 92.00 197 LEU A O 1
ATOM 1571 N N . THR A 1 198 ? -3.104 8.416 -0.822 1.00 92.69 198 THR A N 1
ATOM 1572 C CA . THR A 1 198 ? -3.131 9.879 -0.687 1.00 92.69 198 THR A CA 1
ATOM 1573 C C . THR A 1 198 ? -1.731 10.472 -0.856 1.00 92.69 198 THR A C 1
ATOM 1575 O O . THR A 1 198 ? -1.547 11.438 -1.591 1.00 92.69 198 THR A O 1
ATOM 1578 N N . GLN A 1 199 ? -0.706 9.845 -0.269 1.00 92.25 199 GLN A N 1
ATOM 1579 C CA . GLN A 1 199 ? 0.691 10.233 -0.501 1.00 92.25 199 GLN A CA 1
ATOM 1580 C C . GLN A 1 199 ? 1.105 10.042 -1.968 1.00 92.25 199 GLN A C 1
ATOM 1582 O O . GLN A 1 199 ? 1.774 10.896 -2.544 1.00 92.25 199 GLN A O 1
ATOM 1587 N N . THR A 1 200 ? 0.702 8.930 -2.587 1.00 92.44 200 THR A N 1
ATOM 1588 C CA . THR A 1 200 ? 1.000 8.634 -3.997 1.00 92.44 200 THR A CA 1
ATOM 1589 C C . THR A 1 200 ? 0.349 9.656 -4.925 1.00 92.44 200 THR A C 1
ATOM 1591 O O . THR A 1 200 ? 1.003 10.139 -5.844 1.00 92.44 200 THR A O 1
ATOM 1594 N N . TYR A 1 201 ? -0.898 10.039 -4.651 1.00 94.19 201 TYR A N 1
ATOM 1595 C CA . TYR A 1 201 ? -1.596 11.116 -5.344 1.00 94.19 201 TYR A CA 1
ATOM 1596 C C . TYR A 1 201 ? -0.827 12.441 -5.247 1.00 94.19 201 TYR A C 1
ATOM 1598 O O . TYR A 1 201 ? -0.531 13.050 -6.275 1.00 94.19 201 TYR A O 1
ATOM 1606 N N . SER A 1 202 ? -0.418 12.847 -4.040 1.00 93.38 202 SER A N 1
ATOM 1607 C CA . SER A 1 202 ? 0.375 14.068 -3.848 1.00 93.38 202 SER A CA 1
ATOM 1608 C C . SER A 1 202 ? 1.702 14.017 -4.609 1.00 93.38 202 SER A C 1
ATOM 1610 O O . SER A 1 202 ? 2.099 15.001 -5.227 1.00 93.38 202 SER A O 1
ATOM 1612 N N . ASN A 1 203 ? 2.367 12.860 -4.638 1.00 94.06 203 ASN A N 1
ATOM 1613 C CA . ASN A 1 203 ? 3.604 12.678 -5.399 1.00 94.06 203 ASN A CA 1
ATOM 1614 C C . ASN A 1 203 ? 3.380 12.757 -6.917 1.00 94.06 203 ASN A C 1
ATOM 1616 O O . ASN A 1 203 ? 4.230 13.290 -7.624 1.00 94.06 203 ASN A O 1
ATOM 1620 N N . ILE A 1 204 ? 2.248 12.259 -7.429 1.00 94.50 204 ILE A N 1
ATOM 1621 C CA . ILE A 1 204 ? 1.881 12.403 -8.846 1.00 94.50 204 ILE A CA 1
ATOM 1622 C C . ILE A 1 204 ? 1.673 13.882 -9.189 1.00 94.50 204 ILE A C 1
ATOM 1624 O O . ILE A 1 204 ? 2.171 14.329 -10.219 1.00 94.50 204 ILE A O 1
ATOM 1628 N N . GLN A 1 205 ? 0.994 14.646 -8.329 1.00 95.31 205 GLN A N 1
ATOM 1629 C CA . GLN A 1 205 ? 0.807 16.090 -8.515 1.00 95.31 205 GLN A CA 1
ATOM 1630 C C . GLN A 1 205 ? 2.145 16.839 -8.546 1.00 95.31 205 GLN A C 1
ATOM 1632 O O . GLN A 1 205 ? 2.410 17.575 -9.494 1.00 95.31 205 GLN A O 1
ATOM 1637 N N . LEU A 1 206 ? 3.027 16.574 -7.576 1.00 95.94 206 LEU A N 1
ATOM 1638 C CA . LEU A 1 206 ? 4.371 17.159 -7.546 1.00 95.94 206 LEU A CA 1
ATOM 1639 C C . LEU A 1 206 ? 5.170 16.812 -8.808 1.00 95.94 206 LEU A C 1
ATOM 1641 O O . LEU A 1 206 ? 5.733 17.700 -9.442 1.00 95.94 206 LEU A O 1
ATOM 1645 N N . MET A 1 207 ? 5.158 15.543 -9.226 1.00 94.88 207 MET A N 1
ATOM 1646 C CA . MET A 1 207 ? 5.833 15.101 -10.448 1.00 94.88 207 MET A CA 1
ATOM 1647 C C . MET A 1 207 ? 5.289 15.819 -11.692 1.00 94.88 207 MET A C 1
ATOM 1649 O O . MET A 1 207 ? 6.063 16.208 -12.563 1.00 94.88 207 MET A O 1
ATOM 1653 N N . ILE A 1 208 ? 3.968 16.001 -11.801 1.00 94.69 208 ILE A N 1
ATOM 1654 C CA . ILE A 1 208 ? 3.354 16.738 -12.914 1.00 94.69 208 ILE A CA 1
ATOM 1655 C C . ILE A 1 208 ? 3.899 18.169 -12.975 1.00 94.69 208 ILE A C 1
ATOM 1657 O O . ILE A 1 208 ? 4.246 18.640 -14.061 1.00 94.69 208 ILE A O 1
ATOM 1661 N N . ASP A 1 209 ? 3.976 18.853 -11.837 1.00 95.38 209 ASP A N 1
ATOM 1662 C CA . ASP A 1 209 ? 4.441 20.238 -11.772 1.00 95.38 209 ASP A CA 1
ATOM 1663 C C . ASP A 1 209 ? 5.942 20.359 -12.062 1.00 95.38 209 ASP A C 1
ATOM 1665 O O . ASP A 1 209 ? 6.343 21.212 -12.857 1.00 95.38 209 ASP A O 1
ATOM 1669 N N . GLU A 1 210 ? 6.760 19.447 -11.532 1.00 94.81 210 GLU A N 1
ATOM 1670 C CA . GLU A 1 210 ? 8.194 19.365 -11.832 1.00 94.81 210 GLU A CA 1
ATOM 1671 C C . GLU A 1 210 ? 8.451 19.123 -13.328 1.00 94.81 210 GLU A C 1
ATOM 1673 O O . GLU A 1 210 ? 9.279 19.804 -13.942 1.00 94.81 210 GLU A O 1
ATOM 1678 N N . ILE A 1 211 ? 7.712 18.194 -13.951 1.00 93.31 211 ILE A N 1
ATOM 1679 C CA . ILE A 1 211 ? 7.834 17.926 -15.389 1.00 93.31 211 ILE A CA 1
ATOM 1680 C C . ILE A 1 211 ? 7.405 19.160 -16.191 1.00 93.31 211 ILE A C 1
ATOM 1682 O O . ILE A 1 211 ? 8.104 19.533 -17.131 1.00 93.31 211 ILE A O 1
ATOM 1686 N N . LYS A 1 212 ? 6.301 19.833 -15.837 1.00 93.50 212 LYS A N 1
ATOM 1687 C CA . LYS A 1 212 ? 5.874 21.071 -16.519 1.00 93.50 212 LYS A CA 1
ATOM 1688 C C . LYS A 1 212 ? 6.955 22.149 -16.460 1.00 93.50 212 LYS A C 1
ATOM 1690 O O . LYS A 1 212 ? 7.245 22.769 -17.484 1.00 93.50 212 LYS A O 1
ATOM 1695 N N . GLU A 1 213 ? 7.551 22.365 -15.288 1.00 94.00 213 GLU A N 1
ATOM 1696 C CA . GLU A 1 213 ? 8.604 23.366 -15.106 1.00 94.00 213 GLU A CA 1
ATOM 1697 C C . GLU A 1 213 ? 9.856 23.025 -15.924 1.00 94.00 213 GLU A C 1
ATOM 1699 O O . GLU A 1 213 ? 10.469 23.904 -16.538 1.00 94.00 213 GLU A O 1
ATOM 1704 N N . HIS A 1 214 ? 10.226 21.744 -15.960 1.00 92.50 214 HIS A N 1
ATOM 1705 C CA . HIS A 1 214 ? 11.357 21.273 -16.745 1.00 92.50 214 HIS A CA 1
ATOM 1706 C C . HIS A 1 214 ? 11.105 21.434 -18.251 1.00 92.50 214 HIS A C 1
ATOM 1708 O O . HIS A 1 214 ? 11.911 22.056 -18.941 1.00 92.50 214 HIS A O 1
ATOM 1714 N N . LEU A 1 215 ? 9.953 20.976 -18.758 1.00 93.06 215 LEU A N 1
ATOM 1715 C CA . LEU A 1 215 ? 9.613 21.038 -20.184 1.00 93.06 215 LEU A CA 1
ATOM 1716 C C . LEU A 1 215 ? 9.544 22.466 -20.730 1.00 93.06 215 LEU A C 1
ATOM 1718 O O . LEU A 1 215 ? 9.833 22.674 -21.906 1.00 93.06 215 LEU A O 1
ATOM 1722 N N . ALA A 1 216 ? 9.202 23.460 -19.905 1.00 92.25 216 ALA A N 1
ATOM 1723 C CA . ALA A 1 216 ? 9.195 24.862 -20.324 1.00 92.25 216 ALA A CA 1
ATOM 1724 C C . ALA A 1 216 ? 10.573 25.359 -20.814 1.00 92.25 216 ALA A C 1
ATOM 1726 O O . ALA A 1 216 ? 10.643 26.358 -21.530 1.00 92.25 216 ALA A O 1
ATOM 1727 N N . LYS A 1 217 ? 11.657 24.665 -20.438 1.00 93.75 217 LYS A N 1
ATOM 1728 C CA . LYS A 1 217 ? 13.050 24.989 -20.781 1.00 93.75 217 LYS A CA 1
ATOM 1729 C C . LYS A 1 217 ? 13.581 24.153 -21.958 1.00 93.75 217 LYS A C 1
ATOM 1731 O O . LYS A 1 217 ? 14.671 24.434 -22.449 1.00 93.75 217 LYS A O 1
ATOM 1736 N N . GLU A 1 218 ? 12.822 23.159 -22.418 1.00 94.38 218 GLU A N 1
ATOM 1737 C CA . GLU A 1 218 ? 13.260 22.165 -23.405 1.00 94.38 218 GLU A CA 1
ATOM 1738 C C . GLU A 1 218 ? 12.804 22.492 -24.842 1.00 94.38 218 GLU A C 1
ATOM 1740 O O . GLU A 1 218 ? 11.829 23.228 -25.032 1.00 94.38 218 GLU A O 1
ATOM 1745 N N . PRO A 1 219 ? 13.456 21.934 -25.883 1.00 93.44 219 PRO A N 1
ATOM 1746 C CA . PRO A 1 219 ? 13.031 22.084 -27.275 1.00 93.44 219 PRO A CA 1
ATOM 1747 C C . PRO A 1 219 ? 11.620 21.527 -27.555 1.00 93.44 219 PRO A C 1
ATOM 1749 O O . PRO A 1 219 ? 11.163 20.611 -26.860 1.00 93.44 219 PRO A O 1
ATOM 1752 N N . PRO A 1 220 ? 10.927 22.005 -28.611 1.00 90.31 220 PRO A N 1
ATOM 1753 C CA . PRO A 1 220 ? 9.561 21.585 -28.930 1.00 90.31 220 PRO A CA 1
ATOM 1754 C C . PRO A 1 220 ? 9.356 20.069 -29.083 1.00 90.31 220 PRO A C 1
ATOM 1756 O O . PRO A 1 220 ? 8.290 19.572 -28.712 1.00 90.31 220 PRO A O 1
ATOM 1759 N N . GLU A 1 221 ? 10.341 19.314 -29.590 1.00 87.75 221 GLU A N 1
ATOM 1760 C CA . GLU A 1 221 ? 10.196 17.857 -29.733 1.00 87.75 221 GLU A CA 1
ATOM 1761 C C . GLU A 1 221 ? 10.114 17.143 -28.374 1.00 87.75 221 GLU A C 1
ATOM 1763 O O . GLU A 1 221 ? 9.301 16.236 -28.190 1.00 87.75 221 GLU A O 1
ATOM 1768 N N . VAL A 1 222 ? 10.914 17.584 -27.399 1.00 86.81 222 VAL A N 1
ATOM 1769 C CA . VAL A 1 222 ? 10.924 17.037 -26.031 1.00 86.81 222 VAL A CA 1
ATOM 1770 C C . VAL A 1 222 ? 9.648 17.439 -25.291 1.00 86.81 222 VAL A C 1
ATOM 1772 O O . VAL A 1 222 ? 9.033 16.614 -24.610 1.00 86.81 222 VAL A O 1
ATOM 1775 N N . GLN A 1 223 ? 9.185 18.677 -25.498 1.00 87.88 223 GLN A N 1
ATOM 1776 C CA . GLN A 1 223 ? 7.904 19.145 -24.968 1.00 87.88 223 GLN A CA 1
ATOM 1777 C C . GLN A 1 223 ? 6.731 18.275 -25.426 1.00 87.88 223 GLN A C 1
ATOM 1779 O O . GLN A 1 223 ? 5.842 17.993 -24.625 1.00 87.88 223 GLN A O 1
ATOM 1784 N N . PHE A 1 224 ? 6.714 17.834 -26.687 1.00 85.50 224 PHE A N 1
ATOM 1785 C CA . PHE A 1 224 ? 5.639 16.989 -27.209 1.00 85.50 224 PHE A CA 1
ATOM 1786 C C . PHE A 1 224 ? 5.535 15.652 -26.461 1.00 85.50 224 PHE A C 1
ATOM 1788 O O . PHE A 1 224 ? 4.448 15.276 -26.023 1.00 85.50 224 PHE A O 1
ATOM 1795 N N . VAL A 1 225 ? 6.660 14.960 -26.258 1.00 83.75 225 VAL A N 1
ATOM 1796 C CA . VAL A 1 225 ? 6.686 13.680 -25.528 1.00 83.75 225 VAL A CA 1
ATOM 1797 C C . VAL A 1 225 ? 6.294 13.880 -24.064 1.00 83.75 225 VAL A C 1
ATOM 1799 O O . VAL A 1 225 ? 5.469 13.136 -23.532 1.00 83.75 225 VAL A O 1
ATOM 1802 N N . GLY A 1 226 ? 6.836 14.914 -23.420 1.00 86.75 226 GLY A N 1
ATOM 1803 C CA . GLY A 1 226 ? 6.539 15.210 -22.022 1.00 86.75 226 GLY A CA 1
ATOM 1804 C C . GLY A 1 226 ? 5.077 15.601 -21.768 1.00 86.75 226 GLY A C 1
ATOM 1805 O O . GLY A 1 226 ? 4.525 15.243 -20.727 1.00 86.75 226 GLY A O 1
ATOM 1806 N N . ARG A 1 227 ? 4.406 16.250 -22.732 1.00 89.38 227 ARG A N 1
ATOM 1807 C CA . ARG A 1 227 ? 2.965 16.553 -22.644 1.00 89.38 227 ARG A CA 1
ATOM 1808 C C . ARG A 1 227 ? 2.111 15.294 -22.541 1.00 89.38 227 ARG A C 1
ATOM 1810 O O . ARG A 1 227 ? 1.215 15.263 -21.707 1.00 89.38 227 ARG A O 1
ATOM 1817 N N . GLY A 1 228 ? 2.424 14.247 -23.305 1.00 87.19 228 GLY A N 1
ATOM 1818 C CA . GLY A 1 228 ? 1.690 12.980 -23.219 1.00 87.19 228 GLY A CA 1
ATOM 1819 C C . GLY A 1 228 ? 1.784 12.333 -21.831 1.00 87.19 228 GLY A C 1
ATOM 1820 O O . GLY A 1 228 ? 0.796 11.805 -21.321 1.00 87.19 228 GLY A O 1
ATOM 1821 N N . VAL A 1 229 ? 2.951 12.425 -21.182 1.00 88.25 229 VAL A N 1
ATOM 1822 C CA . VAL A 1 229 ? 3.142 11.944 -19.803 1.00 88.25 229 VAL A CA 1
ATOM 1823 C C . VAL A 1 229 ? 2.321 12.775 -18.815 1.00 88.25 229 VAL A C 1
ATOM 1825 O O . VAL A 1 229 ? 1.633 12.204 -17.969 1.00 88.25 229 VAL A O 1
ATOM 1828 N N . ILE A 1 230 ? 2.346 14.107 -18.946 1.00 93.50 230 ILE A N 1
ATOM 1829 C CA . ILE A 1 230 ? 1.552 15.014 -18.104 1.00 93.50 230 ILE A CA 1
ATOM 1830 C C . ILE A 1 230 ? 0.054 14.733 -18.252 1.00 93.50 230 ILE A C 1
ATOM 1832 O O . ILE A 1 230 ? -0.639 14.643 -17.246 1.00 93.50 230 ILE A O 1
ATOM 1836 N N . GLU A 1 231 ? -0.451 14.576 -19.476 1.00 92.19 231 GLU A N 1
ATOM 1837 C CA . GLU A 1 231 ? -1.873 14.315 -19.734 1.00 92.19 231 GLU A CA 1
ATOM 1838 C C . GLU A 1 231 ? -2.333 12.996 -19.099 1.00 92.19 231 GLU A C 1
ATOM 1840 O O . GLU A 1 231 ? -3.367 12.956 -18.429 1.00 92.19 231 GLU A O 1
ATOM 1845 N N . ALA A 1 232 ? -1.547 11.924 -19.241 1.00 88.94 232 ALA A N 1
ATOM 1846 C CA . ALA A 1 232 ? -1.860 10.632 -18.632 1.00 88.94 232 ALA A CA 1
ATOM 1847 C C . ALA A 1 232 ? -1.819 10.682 -17.093 1.00 88.94 232 ALA A C 1
ATOM 1849 O O . ALA A 1 232 ? -2.696 10.122 -16.424 1.00 88.94 232 ALA A O 1
ATOM 1850 N N . ALA A 1 233 ? -0.822 11.364 -16.524 1.00 91.44 233 ALA A N 1
ATOM 1851 C CA . ALA A 1 233 ? -0.698 11.545 -15.082 1.00 91.44 233 ALA A CA 1
ATOM 1852 C C . ALA A 1 233 ? -1.836 12.415 -14.521 1.00 91.44 233 ALA A C 1
ATOM 1854 O O . ALA A 1 233 ? -2.413 12.067 -13.493 1.00 91.44 233 ALA A O 1
ATOM 1855 N N . ALA A 1 234 ? -2.214 13.490 -15.220 1.00 91.88 234 ALA A N 1
ATOM 1856 C CA . ALA A 1 234 ? -3.321 14.363 -14.840 1.00 91.88 234 ALA A CA 1
ATOM 1857 C C . ALA A 1 234 ? -4.656 13.608 -14.842 1.00 91.88 234 ALA A C 1
ATOM 1859 O O . ALA A 1 234 ? -5.365 13.635 -13.842 1.00 91.88 234 ALA A O 1
ATOM 1860 N N . LEU A 1 235 ? -4.946 12.837 -15.898 1.00 92.25 235 LEU A N 1
ATOM 1861 C CA . LEU A 1 235 ? -6.146 11.996 -15.954 1.00 92.25 235 LEU A CA 1
ATOM 1862 C C . LEU A 1 235 ? -6.187 10.987 -14.794 1.00 92.25 235 LEU A C 1
ATOM 1864 O O . LEU A 1 235 ? -7.226 10.795 -14.165 1.00 92.25 235 LEU A O 1
ATOM 1868 N N . THR A 1 236 ? -5.051 10.347 -14.500 1.00 90.06 236 THR A N 1
ATOM 1869 C CA . THR A 1 236 ? -4.933 9.413 -13.369 1.00 90.06 236 THR A CA 1
ATOM 1870 C C . THR A 1 236 ? -5.216 10.122 -12.048 1.00 90.06 236 THR A C 1
ATOM 1872 O O . THR A 1 236 ? -5.934 9.590 -11.203 1.00 90.06 236 THR A O 1
ATOM 1875 N N . SER A 1 237 ? -4.685 11.332 -11.884 1.00 91.81 237 SER A N 1
ATOM 1876 C CA . SER A 1 237 ? -4.878 12.135 -10.687 1.00 91.81 237 SER A CA 1
ATOM 1877 C C . SER A 1 237 ? -6.328 12.581 -10.505 1.00 91.81 237 SER A C 1
ATOM 1879 O O . SER A 1 237 ? -6.844 12.493 -9.397 1.00 91.81 237 SER A O 1
ATOM 1881 N N . ASP A 1 238 ? -7.005 12.993 -11.577 1.00 92.19 238 ASP A N 1
ATOM 1882 C CA . ASP A 1 238 ? -8.415 13.396 -11.539 1.00 92.19 238 ASP A CA 1
ATOM 1883 C C . ASP A 1 238 ? -9.330 12.228 -11.151 1.00 92.19 238 ASP A C 1
ATOM 1885 O O . ASP A 1 238 ? -10.276 12.395 -10.379 1.00 92.19 238 ASP A O 1
ATOM 1889 N N . ILE A 1 239 ? -9.048 11.029 -11.676 1.00 91.25 239 ILE A N 1
ATOM 1890 C CA . ILE A 1 239 ? -9.767 9.809 -11.293 1.00 91.25 239 ILE A CA 1
ATOM 1891 C C . ILE A 1 239 ? -9.500 9.497 -9.818 1.00 91.25 239 ILE A C 1
ATOM 1893 O O . ILE A 1 239 ? -10.446 9.280 -9.068 1.00 91.25 239 ILE A O 1
ATOM 1897 N N . ALA A 1 240 ? -8.236 9.515 -9.389 1.00 91.44 240 ALA A N 1
ATOM 1898 C CA . ALA A 1 240 ? -7.871 9.222 -8.008 1.00 91.44 240 ALA A CA 1
ATOM 1899 C C . ALA A 1 240 ? -8.538 10.190 -7.020 1.00 91.44 240 ALA A C 1
ATOM 1901 O O . ALA A 1 240 ? -9.102 9.737 -6.028 1.00 91.44 240 ALA A O 1
ATOM 1902 N N . LEU A 1 241 ? -8.525 11.497 -7.305 1.00 91.75 241 LEU A N 1
ATOM 1903 C CA . LEU A 1 241 ? -9.175 12.499 -6.462 1.00 91.75 241 LEU A CA 1
ATOM 1904 C C . LEU A 1 241 ? -10.676 12.237 -6.342 1.00 91.75 241 LEU A C 1
ATOM 1906 O O . LEU A 1 241 ? -11.197 12.229 -5.235 1.00 91.75 241 LEU A O 1
ATOM 1910 N N . ARG A 1 242 ? -11.356 11.955 -7.458 1.00 91.88 242 ARG A N 1
ATOM 1911 C CA . ARG A 1 242 ? -12.796 11.667 -7.456 1.00 91.88 242 ARG A CA 1
ATOM 1912 C C . ARG A 1 242 ? -13.148 10.459 -6.590 1.00 91.88 242 ARG A C 1
ATOM 1914 O O . ARG A 1 242 ? -14.120 10.515 -5.844 1.00 91.88 242 ARG A O 1
ATOM 1921 N N . GLU A 1 243 ? -12.382 9.376 -6.698 1.00 90.56 243 GLU A N 1
ATOM 1922 C CA . GLU A 1 243 ? -12.620 8.168 -5.899 1.00 90.56 243 GLU A CA 1
ATOM 1923 C C . GLU A 1 243 ? -12.300 8.404 -4.413 1.00 90.56 243 GLU A C 1
ATOM 1925 O O . GLU A 1 243 ? -13.057 7.970 -3.548 1.00 90.56 243 GLU A O 1
ATOM 1930 N N . MET A 1 244 ? -11.230 9.146 -4.097 1.00 90.38 244 MET A N 1
ATOM 1931 C CA . MET A 1 244 ? -10.915 9.527 -2.713 1.00 90.38 244 MET A CA 1
ATOM 1932 C C . MET A 1 244 ? -11.991 10.442 -2.113 1.00 90.38 244 MET A C 1
ATOM 1934 O O . MET A 1 244 ? -12.441 10.193 -0.997 1.00 90.38 244 MET A O 1
ATOM 1938 N N . ASP A 1 245 ? -12.470 11.437 -2.864 1.00 90.31 245 ASP A N 1
ATOM 1939 C CA . ASP A 1 245 ? -13.576 12.308 -2.454 1.00 90.31 245 ASP A CA 1
ATOM 1940 C C . ASP A 1 245 ? -14.872 11.518 -2.250 1.00 90.31 245 ASP A C 1
ATOM 1942 O O . ASP A 1 245 ? -15.632 11.827 -1.338 1.00 90.31 245 ASP A O 1
ATOM 1946 N N . ALA A 1 246 ? -15.130 10.471 -3.039 1.00 88.06 246 ALA A N 1
ATOM 1947 C CA . ALA A 1 246 ? -16.269 9.584 -2.812 1.00 88.06 246 ALA A CA 1
ATOM 1948 C C . ALA A 1 246 ? -16.125 8.781 -1.507 1.00 88.06 246 ALA A C 1
ATOM 1950 O O . ALA A 1 246 ? -17.113 8.576 -0.801 1.00 88.06 246 ALA A O 1
ATOM 1951 N N . CYS A 1 247 ? -14.908 8.358 -1.150 1.00 85.19 247 CYS A N 1
ATOM 1952 C CA . CYS A 1 247 ? -14.637 7.717 0.137 1.00 85.19 247 CYS A CA 1
ATOM 1953 C C . CYS A 1 247 ? -14.807 8.688 1.317 1.00 85.19 247 CYS A C 1
ATOM 1955 O O . CYS A 1 247 ? -15.404 8.311 2.325 1.00 85.19 247 CYS A O 1
ATOM 1957 N N . TRP A 1 248 ? -14.329 9.929 1.188 1.00 86.50 248 TRP A N 1
ATOM 1958 C CA . TRP A 1 248 ? -14.466 10.964 2.221 1.00 86.50 248 TRP A CA 1
ATOM 1959 C C . TRP A 1 248 ? -15.831 11.648 2.237 1.00 86.50 248 TRP A C 1
ATOM 1961 O O . TRP A 1 248 ? -16.179 12.276 3.227 1.00 86.50 248 TRP A O 1
ATOM 1971 N N . GLY A 1 249 ? -16.634 11.536 1.179 1.00 72.12 249 GLY A N 1
ATOM 1972 C CA . GLY A 1 249 ? -17.955 12.164 1.096 1.00 72.12 249 GLY A CA 1
ATOM 1973 C C . GLY A 1 249 ? -18.897 11.718 2.216 1.00 72.12 249 GLY A C 1
ATOM 1974 O O . GLY A 1 249 ? -19.752 12.486 2.646 1.00 72.12 249 GLY A O 1
ATOM 1975 N N . TYR A 1 250 ? -18.674 10.521 2.765 1.00 58.97 250 TYR A N 1
ATOM 1976 C CA . TYR A 1 250 ? -19.384 10.012 3.939 1.00 58.97 250 TYR A CA 1
ATOM 1977 C C . TYR A 1 250 ? -18.92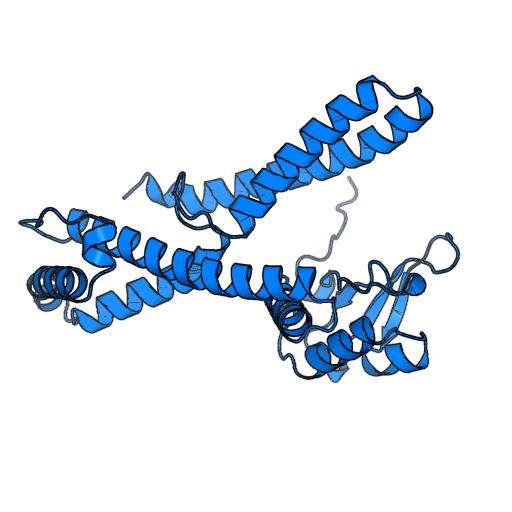3 10.632 5.274 1.00 58.97 250 TYR A C 1
ATOM 1979 O O . TYR A 1 250 ? -19.576 10.408 6.290 1.00 58.97 250 TYR A O 1
ATOM 1987 N N . GLU A 1 251 ? -17.832 11.410 5.306 1.00 57.00 251 GLU A N 1
ATOM 1988 C CA . GLU A 1 251 ? -17.389 12.154 6.499 1.00 57.00 251 GLU A CA 1
ATOM 1989 C C . GLU A 1 251 ? -18.245 13.408 6.764 1.00 57.00 251 GLU A C 1
ATOM 1991 O O . GLU A 1 251 ? -18.260 13.897 7.893 1.00 57.00 251 GLU A O 1
ATOM 1996 N N . ILE A 1 252 ? -18.962 13.931 5.757 1.00 48.09 252 ILE A N 1
ATOM 1997 C CA . ILE A 1 252 ? -19.711 15.201 5.851 1.00 48.09 252 ILE A CA 1
ATOM 1998 C C . ILE A 1 252 ? -21.153 14.997 6.365 1.00 48.09 252 ILE A C 1
ATOM 2000 O O . ILE A 1 252 ? -21.708 15.904 6.982 1.00 48.09 252 ILE A O 1
ATOM 2004 N N . ASP A 1 253 ? -21.734 13.804 6.193 1.00 40.66 253 ASP A N 1
ATOM 2005 C CA . ASP A 1 253 ? -23.155 13.519 6.480 1.00 40.66 253 ASP A CA 1
ATOM 2006 C C . ASP A 1 253 ? -23.429 12.769 7.809 1.00 40.66 253 ASP A C 1
ATOM 2008 O O . ASP A 1 253 ? -24.535 12.263 8.020 1.00 40.66 253 ASP A O 1
ATOM 2012 N N . LEU A 1 254 ? -22.459 12.694 8.731 1.00 37.34 254 LEU A N 1
ATOM 2013 C CA . LEU A 1 254 ? -22.610 12.026 10.042 1.00 37.34 254 LEU A CA 1
ATOM 2014 C C . LEU A 1 254 ? -21.943 12.798 11.170 1.00 37.34 254 LEU A C 1
ATOM 2016 O O . LEU A 1 254 ? -20.714 12.614 11.303 1.00 37.34 254 LEU A O 1
#

Sequence (254 aa):
MATLFLPSTFEERGVTVPFTTDVARNARLRGEVAEEREFLLPALSGGKGTYVVPFKALSGTIDLNLYDQALLEHLTDAQTFTPFDLRRIVMEVDAKGYGGVPKAKAAKKALKDERTVISYNQCLLILRALRVLSTDPIELDVNDLMTEDGQSQAKEQFKRYSEKWNTTSEELMRKFQLWANIIWAIGARETEYPGYLTQTYSNIQLMIDEIKEHLAKEPPEVQFVGRGVIEAAALTSDIALREMDACWGYEIDL

Foldseek 3Di:
DPPPPDPDDCQVNFDFQCAPQPQCHRWGWHHQDLQQIWTWTQDSPPDDDTDTGRLVCPVVVDVGDPLVVQLSVLVSPDNDDDNVVSVLSNLVSQLVASVHDVSVVVSVVVVVLLVVLLLQLLLVVLVVCQVVQAPDHDDDDSVLSVDPNSVVVSQVRCCVSCVVVVHHSVVVSVVSSVVSVVCQQQGAPPDPRGHVLVVVLVVLVVVLVVLVVVLVPDDPVVVVVSVVVSVVSVVVSVVSVVVSCVVNVVVVVD

Secondary structure (DSSP, 8-state):
--------SHHHH-EEP---SGGGTT-EEE-SSGGG-EEEEEPTTSSS-EEEEEGGGHHHHS---HHHHHHHHHHHH-S---HHHHHHHHHHHHHHTTTHHHHHHHHHHHHHHHHHHHHHHHHHHHHHHHHHH-SS-----HHHHTSHHHHHHHHHHHHHHHHHTT--HHHHHHHHHHHHHHHTTT-STT-SS--HHHHHHHHHHHHHHHHHHHHTTS-HHHHHHHHHHHHHHHHHHHHHHHHHHHHHGGGS--